Protein AF-A0A1L5KLF9-F1 (afdb_monomer_lite)

pLDDT: mean 94.73, std 4.47, range [77.56, 98.75]

Radius of gyration: 50.71 Å; chains: 1; bounding box: 106×37×152 Å

Structure (mmCIF, N/CA/C/O backbone):
data_AF-A0A1L5KLF9-F1
#
_entry.id   AF-A0A1L5KLF9-F1
#
loop_
_atom_site.group_PDB
_atom_site.id
_atom_site.type_symbol
_atom_site.label_atom_id
_atom_site.label_alt_id
_atom_site.label_comp_id
_atom_site.label_asym_id
_atom_site.label_entity_id
_atom_site.label_seq_id
_atom_site.pdbx_PDB_ins_code
_atom_site.Cartn_x
_atom_site.Cartn_y
_atom_site.Cartn_z
_atom_site.occupancy
_atom_site.B_iso_or_equiv
_atom_site.auth_seq_id
_atom_site.auth_comp_id
_atom_site.auth_asym_id
_atom_site.auth_atom_id
_atom_site.pdbx_PDB_model_num
ATOM 1 N N . MET A 1 1 ? -55.009 -12.171 81.892 1.00 78.81 1 MET A N 1
ATOM 2 C CA . MET A 1 1 ? -53.727 -11.432 81.982 1.00 78.81 1 MET A CA 1
ATOM 3 C C . MET A 1 1 ? -52.558 -12.224 81.398 1.00 78.81 1 MET A C 1
ATOM 5 O O . MET A 1 1 ? -51.922 -11.688 80.506 1.00 78.81 1 MET A O 1
ATOM 9 N N . ALA A 1 2 ? -52.324 -13.485 81.795 1.00 88.81 2 ALA A N 1
ATOM 10 C CA . ALA A 1 2 ? -51.204 -14.303 81.291 1.00 88.81 2 ALA A CA 1
ATOM 11 C C . ALA A 1 2 ? -51.122 -14.422 79.750 1.00 88.81 2 ALA A C 1
ATOM 13 O O . ALA A 1 2 ? -50.061 -14.195 79.180 1.00 88.81 2 ALA A O 1
ATOM 14 N N . THR A 1 3 ? -52.241 -14.678 79.061 1.00 93.69 3 THR A N 1
ATOM 15 C CA . THR A 1 3 ? -52.288 -14.768 77.586 1.00 93.69 3 THR A CA 1
ATOM 16 C C . THR A 1 3 ? -51.826 -13.485 76.891 1.00 93.69 3 THR A C 1
ATOM 18 O O . THR A 1 3 ? -51.078 -13.542 75.919 1.00 93.69 3 THR A O 1
ATOM 21 N N . ASN A 1 4 ? -52.225 -12.317 77.406 1.00 94.88 4 ASN A N 1
ATOM 22 C CA . ASN A 1 4 ? -51.810 -11.037 76.830 1.00 94.88 4 ASN A CA 1
ATOM 23 C C . ASN A 1 4 ? -50.304 -10.823 77.005 1.00 94.88 4 ASN A C 1
ATOM 25 O O . ASN A 1 4 ? -49.655 -10.354 76.078 1.00 94.88 4 ASN A O 1
ATOM 29 N N . THR A 1 5 ? -49.740 -11.209 78.153 1.00 97.19 5 THR A N 1
ATOM 30 C CA . THR A 1 5 ? -48.292 -11.146 78.394 1.00 97.19 5 THR A CA 1
ATOM 31 C C . THR A 1 5 ? -47.513 -12.006 77.394 1.00 97.19 5 THR A C 1
ATOM 33 O O . THR A 1 5 ? -46.535 -11.525 76.827 1.00 97.19 5 THR A O 1
ATOM 36 N N . THR A 1 6 ? -47.964 -13.235 77.115 1.00 97.50 6 THR A N 1
ATOM 37 C CA . THR A 1 6 ? -47.335 -14.107 76.106 1.00 97.50 6 THR A CA 1
ATOM 38 C C . THR A 1 6 ? -47.419 -13.510 74.704 1.00 97.50 6 THR A C 1
ATOM 40 O O . THR A 1 6 ? -46.396 -13.399 74.036 1.00 97.50 6 THR A O 1
ATOM 43 N N . ASN A 1 7 ? -48.604 -13.061 74.274 1.00 97.38 7 ASN A N 1
ATOM 44 C CA . ASN A 1 7 ? -48.781 -12.459 72.949 1.00 97.38 7 ASN A CA 1
ATOM 45 C C . ASN A 1 7 ? -47.908 -11.210 72.762 1.00 97.38 7 ASN A C 1
ATOM 47 O O . ASN A 1 7 ? -47.322 -11.02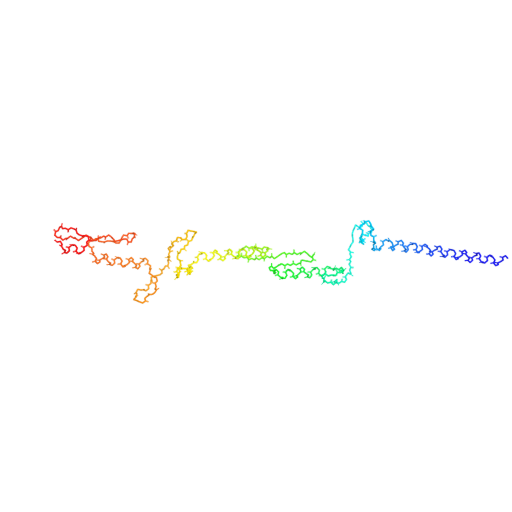5 71.698 1.00 97.38 7 ASN A O 1
ATOM 51 N N . ILE A 1 8 ? -47.788 -10.370 73.798 1.00 97.81 8 ILE A N 1
ATOM 52 C CA . ILE A 1 8 ? -46.902 -9.200 73.780 1.00 97.81 8 ILE A CA 1
ATOM 53 C C . ILE A 1 8 ? -45.444 -9.638 73.614 1.00 97.81 8 ILE A C 1
ATOM 55 O O . ILE A 1 8 ? -44.759 -9.094 72.756 1.00 97.81 8 ILE A O 1
ATOM 59 N N . ALA A 1 9 ? -44.970 -10.635 74.367 1.00 97.12 9 ALA A N 1
ATOM 60 C CA . ALA A 1 9 ? -43.599 -11.134 74.238 1.00 97.12 9 ALA A CA 1
ATOM 61 C C . ALA A 1 9 ? -43.312 -11.711 72.839 1.00 97.12 9 ALA A C 1
ATOM 63 O O . ALA A 1 9 ? -42.277 -11.399 72.248 1.00 97.12 9 ALA A O 1
ATOM 64 N N . THR A 1 10 ? -44.244 -12.490 72.277 1.00 97.88 10 THR A N 1
ATOM 65 C CA . THR A 1 10 ? -44.143 -13.005 70.902 1.00 97.88 10 THR A CA 1
ATOM 66 C C . THR A 1 10 ? -44.091 -11.869 69.887 1.00 97.88 10 THR A C 1
ATOM 68 O O . THR A 1 10 ? -43.216 -11.866 69.025 1.00 97.88 10 THR A O 1
ATOM 71 N N . ASN A 1 11 ? -44.968 -10.870 70.007 1.00 98.06 11 ASN A N 1
ATOM 72 C CA . ASN A 1 11 ? -44.958 -9.712 69.117 1.00 98.06 11 ASN A CA 1
ATOM 73 C C . ASN A 1 11 ? -43.657 -8.914 69.235 1.00 98.06 11 ASN A C 1
ATOM 75 O O . ASN A 1 11 ? -43.090 -8.551 68.211 1.00 98.06 11 ASN A O 1
ATOM 79 N N . THR A 1 12 ? -43.140 -8.694 70.446 1.00 98.25 12 THR A N 1
ATOM 80 C CA . THR A 1 12 ? -41.841 -8.041 70.665 1.00 98.25 12 THR A CA 1
ATOM 81 C C . THR A 1 12 ? -40.709 -8.809 69.983 1.00 98.25 12 THR A C 1
ATOM 83 O O . THR A 1 12 ? -39.891 -8.200 69.298 1.00 98.25 12 THR A O 1
ATOM 86 N N . SER A 1 13 ? -40.684 -10.141 70.104 1.00 98.44 13 SER A N 1
ATOM 87 C CA . SER A 1 13 ? -39.693 -10.977 69.417 1.00 98.44 13 SER A CA 1
ATOM 88 C C . SER A 1 13 ? -39.827 -10.880 67.897 1.00 98.44 13 SER A C 1
ATOM 90 O O . SER A 1 13 ? -38.835 -10.658 67.211 1.00 98.44 13 SER A O 1
ATOM 92 N N . ASN A 1 14 ? -41.048 -10.989 67.367 1.00 98.44 14 ASN A N 1
ATOM 93 C CA . ASN A 1 14 ? -41.311 -10.880 65.932 1.00 98.44 14 ASN A CA 1
ATOM 94 C C . ASN A 1 14 ? -40.889 -9.509 65.385 1.00 98.44 14 ASN A C 1
ATOM 96 O O . ASN A 1 14 ? -40.299 -9.428 64.312 1.00 98.44 14 ASN A O 1
ATOM 100 N N . ILE A 1 15 ? -41.151 -8.431 66.127 1.00 98.56 15 ILE A N 1
ATOM 101 C CA . ILE A 1 15 ? -40.737 -7.070 65.767 1.00 98.56 15 ILE A CA 1
ATOM 102 C C . ILE A 1 15 ? -39.211 -6.953 65.751 1.00 98.56 15 ILE A C 1
ATOM 104 O O . ILE A 1 15 ? -38.664 -6.381 64.806 1.00 98.56 15 ILE A O 1
ATOM 108 N N . ALA A 1 16 ? -38.517 -7.514 66.746 1.00 98.44 16 ALA A N 1
ATOM 109 C CA . ALA A 1 16 ? -37.057 -7.519 66.784 1.00 98.44 16 ALA A CA 1
ATOM 110 C C . ALA A 1 16 ? -36.475 -8.266 65.572 1.00 98.44 16 ALA A C 1
ATOM 112 O O . ALA A 1 16 ? -35.632 -7.724 64.860 1.00 98.44 16 ALA A O 1
ATOM 113 N N . THR A 1 17 ? -36.997 -9.458 65.267 1.00 98.56 17 THR A N 1
ATOM 114 C CA . THR A 1 17 ? -36.612 -10.225 64.073 1.00 98.56 17 THR A CA 1
ATOM 115 C C . THR A 1 17 ? -36.880 -9.450 62.783 1.00 98.56 17 THR A C 1
ATOM 117 O O . THR A 1 17 ? -36.007 -9.364 61.921 1.00 98.56 17 THR A O 1
ATOM 120 N N . ASN A 1 18 ? -38.055 -8.833 62.653 1.00 98.56 18 ASN A N 1
ATOM 121 C CA . ASN A 1 18 ? -38.397 -8.035 61.477 1.00 98.56 18 ASN A CA 1
ATOM 122 C C . ASN A 1 18 ? -37.473 -6.825 61.319 1.00 98.56 18 ASN A C 1
ATOM 124 O O . ASN A 1 18 ? -37.077 -6.509 60.202 1.00 98.56 18 ASN A O 1
ATOM 128 N N . THR A 1 19 ? -37.083 -6.185 62.422 1.00 98.56 19 THR A N 1
ATOM 129 C CA . THR A 1 19 ? -36.128 -5.068 62.413 1.00 98.56 19 THR A CA 1
ATOM 130 C C . THR A 1 19 ? -34.780 -5.499 61.842 1.00 98.56 19 THR A C 1
ATOM 132 O O . THR A 1 19 ? -34.259 -4.847 60.939 1.00 98.56 19 THR A O 1
ATOM 135 N N . THR A 1 20 ? -34.240 -6.629 62.306 1.00 98.62 20 THR A N 1
ATOM 136 C CA . THR A 1 20 ? -32.989 -7.184 61.771 1.00 98.62 20 THR A CA 1
ATOM 137 C C . THR A 1 20 ? -33.113 -7.525 60.288 1.00 98.62 20 THR A C 1
ATOM 139 O O . THR A 1 20 ? -32.254 -7.144 59.497 1.00 98.62 20 THR A O 1
ATOM 142 N N . ASN A 1 21 ? -34.203 -8.181 59.884 1.00 98.62 21 ASN A N 1
ATOM 143 C CA . ASN A 1 21 ? -34.420 -8.539 58.483 1.00 98.62 21 ASN A CA 1
ATOM 144 C C . ASN A 1 21 ? -34.486 -7.302 57.576 1.00 98.62 21 ASN A C 1
ATOM 146 O O . ASN A 1 21 ? -33.882 -7.298 56.507 1.00 98.62 21 ASN A O 1
ATOM 150 N N . ILE A 1 22 ? -35.174 -6.239 58.005 1.00 98.62 22 ILE A N 1
ATOM 151 C CA . ILE A 1 22 ? -35.251 -4.972 57.263 1.00 98.62 22 ILE A CA 1
ATOM 152 C C . ILE A 1 22 ? -33.869 -4.324 57.141 1.00 98.62 22 ILE A C 1
ATOM 154 O O . ILE A 1 22 ? -33.534 -3.824 56.068 1.00 98.62 22 ILE A O 1
ATOM 158 N N . SER A 1 23 ? -33.054 -4.361 58.197 1.00 98.44 23 SER A N 1
ATOM 159 C CA . SER A 1 23 ? -31.677 -3.857 58.148 1.00 98.44 23 SER A CA 1
ATOM 160 C C . SER A 1 23 ? -30.847 -4.604 57.099 1.00 98.44 23 SER A C 1
ATOM 162 O O . SER A 1 23 ? -30.245 -3.971 56.236 1.00 98.44 23 SER A O 1
ATOM 164 N N . ASN A 1 24 ? -30.891 -5.940 57.107 1.00 98.50 24 ASN A N 1
ATOM 165 C CA . ASN A 1 24 ? -30.152 -6.773 56.151 1.00 98.50 24 ASN A CA 1
ATOM 166 C C . ASN A 1 24 ? -30.611 -6.537 54.702 1.00 98.50 24 ASN A C 1
ATOM 168 O O . ASN A 1 24 ? -29.803 -6.499 53.774 1.00 98.50 24 ASN A O 1
ATOM 172 N N . LEU A 1 25 ? -31.920 -6.361 54.495 1.00 98.50 25 LEU A N 1
ATOM 173 C CA . LEU A 1 25 ? -32.474 -6.033 53.181 1.00 98.50 25 LEU A CA 1
ATOM 174 C C . LEU A 1 25 ? -32.047 -4.638 52.718 1.00 98.50 25 LEU A C 1
ATOM 176 O O . LEU A 1 25 ? -31.715 -4.466 51.550 1.00 98.50 25 LEU A O 1
ATOM 180 N N . THR A 1 26 ? -32.025 -3.658 53.622 1.00 98.31 26 THR A N 1
ATOM 181 C CA . THR A 1 26 ? -31.588 -2.288 53.311 1.00 98.31 26 THR A CA 1
ATOM 182 C C . THR A 1 26 ? -30.128 -2.273 52.870 1.00 98.31 26 THR A C 1
ATOM 184 O O . THR A 1 26 ? -29.796 -1.646 51.866 1.00 98.31 26 THR A O 1
ATOM 187 N N . GLU A 1 27 ? -29.269 -3.015 53.567 1.00 98.31 27 GLU A N 1
ATOM 188 C CA . GLU A 1 27 ? -27.862 -3.182 53.198 1.00 98.31 27 GLU A CA 1
ATOM 189 C C . GLU A 1 27 ? -27.721 -3.870 51.835 1.00 98.31 27 GLU A C 1
ATOM 191 O O . GLU A 1 27 ? -27.040 -3.362 50.949 1.00 98.31 27 GLU A O 1
ATOM 196 N N . THR A 1 28 ? -28.450 -4.968 51.613 1.00 98.12 28 THR A N 1
ATOM 197 C CA . THR A 1 28 ? -28.440 -5.687 50.328 1.00 98.12 28 THR A CA 1
ATOM 198 C C . THR A 1 28 ? -28.852 -4.779 49.165 1.00 98.12 28 THR A C 1
ATOM 200 O O . THR A 1 28 ? -28.200 -4.769 48.123 1.00 98.12 28 THR A O 1
ATOM 203 N N . VAL A 1 29 ? -29.922 -3.998 49.333 1.00 97.69 29 VAL A N 1
ATOM 204 C CA . VAL A 1 29 ? -30.410 -3.063 48.307 1.00 97.69 29 VAL A CA 1
ATOM 205 C C . VAL A 1 29 ? -29.416 -1.934 48.065 1.00 97.69 29 VAL A C 1
ATOM 207 O O . VAL A 1 29 ? -29.214 -1.552 46.915 1.00 97.69 29 VAL A O 1
ATOM 210 N N . THR A 1 30 ? -28.781 -1.425 49.121 1.00 96.19 30 THR A N 1
ATOM 211 C CA . THR A 1 30 ? -27.742 -0.395 48.999 1.00 96.19 30 THR A CA 1
ATOM 212 C C . THR A 1 30 ? -26.575 -0.924 48.170 1.00 96.19 30 THR A C 1
ATOM 214 O O . THR A 1 30 ? -26.229 -0.304 47.171 1.00 96.19 30 THR A O 1
ATOM 217 N N . ASN A 1 31 ? -26.069 -2.120 48.482 1.00 95.19 31 ASN A N 1
ATOM 218 C CA . ASN A 1 31 ? -24.939 -2.718 47.766 1.00 95.19 31 ASN A CA 1
ATOM 219 C C . ASN A 1 31 ? -25.273 -3.014 46.293 1.00 95.19 31 ASN A C 1
ATOM 221 O O . ASN A 1 31 ? -24.507 -2.667 45.397 1.00 95.19 31 ASN A O 1
ATOM 225 N N . LEU A 1 32 ? -26.454 -3.579 46.004 1.00 95.75 32 LEU A N 1
ATOM 226 C CA . LEU A 1 32 ? -26.923 -3.749 44.618 1.00 95.75 32 LEU A CA 1
ATOM 227 C C . LEU A 1 32 ? -27.016 -2.405 43.887 1.00 95.75 32 LEU A C 1
ATOM 229 O O . LEU A 1 32 ? -26.669 -2.287 42.713 1.00 95.75 32 LEU A O 1
ATOM 233 N N . GLY A 1 33 ? -27.487 -1.390 44.604 1.00 91.44 33 GLY A N 1
ATOM 234 C CA . GLY A 1 33 ? -27.556 -0.019 44.150 1.00 91.44 33 GLY A CA 1
ATOM 235 C C . GLY A 1 33 ? -26.203 0.668 44.039 1.00 91.44 33 GLY A C 1
ATOM 236 O O . GLY A 1 33 ? -26.205 1.794 43.573 1.00 91.44 33 GLY A O 1
ATOM 237 N N . GLU A 1 34 ? -25.073 0.065 44.404 1.00 91.12 34 GLU A N 1
ATOM 238 C CA . GLU A 1 34 ? -23.719 0.600 44.196 1.00 91.12 34 GLU A CA 1
ATOM 239 C C . GLU A 1 34 ? -22.984 -0.148 43.077 1.00 91.12 34 GLU A C 1
ATOM 241 O O . GLU A 1 34 ? -22.402 0.503 42.208 1.00 91.12 34 GLU A O 1
ATOM 246 N N . ASP A 1 35 ? -23.111 -1.476 43.031 1.00 93.50 35 ASP A N 1
ATOM 247 C CA . ASP A 1 35 ? -22.332 -2.357 42.148 1.00 93.50 35 ASP A CA 1
ATOM 248 C C . ASP A 1 35 ? -22.974 -2.655 40.780 1.00 93.50 35 ASP A C 1
ATOM 250 O O . ASP A 1 35 ? -22.317 -3.192 39.886 1.00 93.50 35 ASP A O 1
ATOM 254 N N . ALA A 1 36 ? -24.253 -2.333 40.579 1.00 93.69 36 ALA A N 1
ATOM 255 C CA . ALA A 1 36 ? -24.924 -2.578 39.302 1.00 93.69 36 ALA A CA 1
ATOM 256 C C . ALA A 1 36 ? -24.476 -1.613 38.185 1.00 93.69 36 ALA A C 1
ATOM 258 O O . ALA A 1 36 ? -24.188 -0.440 38.430 1.00 93.69 36 ALA A O 1
ATOM 259 N N . LEU A 1 37 ? -24.545 -2.071 36.926 1.00 94.81 37 LEU A N 1
ATOM 260 C CA . LEU A 1 37 ? -24.564 -1.175 35.763 1.00 94.81 37 LEU A CA 1
ATOM 261 C C . LEU A 1 37 ? -25.874 -0.384 35.774 1.00 94.81 37 LEU A C 1
ATOM 263 O O . LEU A 1 37 ? -26.961 -0.954 35.656 1.00 94.81 37 LEU A O 1
ATOM 267 N N . LYS A 1 38 ? -25.778 0.935 35.929 1.00 92.56 38 LYS A N 1
ATOM 268 C CA . LYS A 1 38 ? -26.944 1.806 36.113 1.00 92.56 38 LYS A CA 1
ATOM 269 C C . LYS A 1 38 ? -27.276 2.563 34.850 1.00 92.56 38 LYS A C 1
ATOM 271 O O . LYS A 1 38 ? -26.388 2.962 34.103 1.00 92.56 38 LYS A O 1
ATOM 276 N N . TRP A 1 39 ? -28.565 2.820 34.669 1.00 96.19 39 TRP A N 1
ATOM 277 C CA . TRP A 1 39 ? -29.020 3.806 33.705 1.00 96.19 39 TRP A CA 1
ATOM 278 C C . TRP A 1 39 ? -28.705 5.213 34.217 1.00 96.19 39 TRP A C 1
ATOM 280 O O . TRP A 1 39 ? -29.260 5.660 35.222 1.00 96.19 39 TRP A O 1
ATOM 290 N N . ASP A 1 40 ? -27.825 5.903 33.512 1.00 93.88 40 ASP A N 1
ATOM 291 C CA . ASP A 1 40 ? -27.602 7.329 33.648 1.00 93.88 40 ASP A CA 1
ATOM 292 C C . ASP A 1 40 ? -28.677 8.057 32.833 1.00 93.88 40 ASP A C 1
ATOM 294 O O . ASP A 1 40 ? -28.637 8.108 31.602 1.00 93.88 40 ASP A O 1
ATOM 298 N N . LYS A 1 41 ? -29.690 8.578 33.533 1.00 96.31 41 LYS A N 1
ATOM 299 C CA . LYS A 1 41 ? -30.845 9.240 32.914 1.00 96.31 41 LYS A CA 1
ATOM 300 C C . LYS A 1 41 ? -30.466 10.534 32.205 1.00 96.31 41 LYS A C 1
ATOM 302 O O . LYS A 1 41 ? -31.094 10.852 31.196 1.00 96.31 41 LYS A O 1
ATOM 307 N N . ASP A 1 42 ? -29.487 11.252 32.735 1.00 95.75 42 ASP A N 1
ATOM 308 C CA . ASP A 1 42 ? -29.114 12.568 32.232 1.00 95.75 42 ASP A CA 1
ATOM 309 C C . ASP A 1 42 ? -28.321 12.429 30.928 1.00 95.75 42 ASP A C 1
ATOM 311 O O . ASP A 1 42 ? -28.506 13.227 30.010 1.00 95.75 42 ASP A O 1
ATOM 315 N N . ASN A 1 43 ? -27.525 11.360 30.807 1.00 94.38 43 ASN A N 1
ATOM 316 C CA . ASN A 1 43 ? -26.759 11.046 29.598 1.00 94.38 43 ASN A CA 1
ATOM 317 C C . ASN A 1 43 ? -27.442 10.036 28.659 1.00 94.38 43 ASN A C 1
ATOM 319 O O . ASN A 1 43 ? -27.007 9.862 27.523 1.00 94.38 43 ASN A O 1
ATOM 323 N N . GLY A 1 44 ? -28.509 9.368 29.104 1.00 96.56 44 GLY A N 1
ATOM 324 C CA . GLY A 1 44 ? -29.253 8.397 28.302 1.00 96.56 44 GLY A CA 1
ATOM 325 C C . GLY A 1 44 ? -28.460 7.129 27.966 1.00 96.56 44 GLY A C 1
ATOM 326 O O . GLY A 1 44 ? -28.590 6.610 26.857 1.00 96.56 44 GLY A O 1
ATOM 327 N N . VAL A 1 45 ? -27.627 6.640 28.891 1.00 95.81 45 VAL A N 1
ATOM 328 C CA . VAL A 1 45 ? -26.753 5.469 28.686 1.00 95.81 45 VAL A CA 1
ATOM 329 C C . VAL A 1 45 ? -26.706 4.569 29.917 1.00 95.81 45 VAL A C 1
ATOM 331 O O . VAL A 1 45 ? -26.983 5.007 31.029 1.00 95.81 45 VAL A O 1
ATOM 334 N N . PHE A 1 46 ? -26.285 3.314 29.749 1.00 95.88 46 PHE A N 1
ATOM 335 C CA . PHE A 1 46 ? -25.792 2.530 30.882 1.00 95.88 46 PHE A CA 1
ATOM 336 C C . PHE A 1 46 ? -24.349 2.933 31.188 1.00 95.88 46 PHE A C 1
ATOM 338 O O . PHE A 1 46 ? -23.503 2.920 30.294 1.00 95.88 46 PHE A O 1
ATOM 345 N N . THR A 1 47 ? -24.061 3.288 32.438 1.00 93.06 47 THR A N 1
ATOM 346 C CA . THR A 1 47 ? -22.714 3.682 32.861 1.00 93.06 47 THR A CA 1
ATOM 347 C C . THR A 1 47 ? -21.953 2.515 33.482 1.00 93.06 47 THR A C 1
ATOM 349 O O . THR A 1 47 ? -22.494 1.762 34.292 1.00 93.06 47 THR A O 1
ATOM 352 N N . ALA A 1 48 ? -20.677 2.395 33.108 1.00 95.38 48 ALA A N 1
ATOM 353 C CA . ALA A 1 48 ? -19.703 1.502 33.736 1.00 95.38 48 ALA A CA 1
ATOM 354 C C . ALA A 1 48 ? -18.824 2.229 34.775 1.00 95.38 48 ALA A C 1
ATOM 356 O O . ALA A 1 48 ? -17.784 1.711 35.186 1.00 95.38 48 ALA A O 1
ATOM 357 N N . ALA A 1 49 ? -19.193 3.449 35.175 1.00 93.81 49 ALA A N 1
ATOM 358 C CA . ALA A 1 49 ? -18.559 4.129 36.298 1.00 93.81 49 ALA A CA 1
ATOM 359 C C . ALA A 1 49 ? -18.822 3.347 37.595 1.00 93.81 49 ALA A C 1
ATOM 361 O O . ALA A 1 49 ? -19.948 2.927 37.858 1.00 93.81 49 ALA A O 1
ATOM 362 N N . HIS A 1 50 ? -17.779 3.153 38.401 1.00 92.69 50 HIS A N 1
ATOM 363 C CA . HIS A 1 50 ? -17.867 2.440 39.676 1.00 92.69 50 HIS A CA 1
ATOM 364 C C . HIS A 1 50 ? -16.872 3.033 40.676 1.00 92.69 50 HIS A C 1
ATOM 366 O O . HIS A 1 50 ? -15.720 3.320 40.332 1.00 92.69 50 HIS A O 1
ATOM 372 N N . GLY A 1 51 ? -17.331 3.265 41.908 1.00 89.00 51 GLY A N 1
ATOM 373 C CA . GLY A 1 51 ? -16.564 3.979 42.927 1.00 89.00 51 GLY A CA 1
ATOM 374 C C . GLY A 1 51 ? -16.119 5.369 42.455 1.00 89.00 51 GLY A C 1
ATOM 375 O O . GLY A 1 51 ? -16.929 6.173 42.002 1.00 89.00 51 GLY A O 1
ATOM 376 N N . ASN A 1 52 ? -14.813 5.639 42.545 1.00 90.69 52 ASN A N 1
ATOM 377 C CA . ASN A 1 52 ? -14.210 6.912 42.124 1.00 90.69 52 ASN A CA 1
ATOM 378 C C . ASN A 1 52 ? -13.789 6.934 40.643 1.00 90.69 52 ASN A C 1
ATOM 380 O O . ASN A 1 52 ? -13.247 7.937 40.176 1.00 90.69 52 ASN A O 1
ATOM 384 N N . ASN A 1 53 ? -13.987 5.836 39.907 1.00 90.19 53 ASN A N 1
ATOM 385 C CA . ASN A 1 53 ? -13.607 5.757 38.503 1.00 90.19 53 ASN A CA 1
ATOM 386 C C . ASN A 1 53 ? -14.720 6.317 37.622 1.00 90.19 53 ASN A C 1
ATOM 388 O O . ASN A 1 53 ? -15.878 5.916 37.723 1.00 90.19 53 ASN A O 1
ATOM 392 N N . THR A 1 54 ? -14.346 7.179 36.683 1.00 88.56 54 THR A N 1
ATOM 393 C CA . THR A 1 54 ? -15.272 7.717 35.679 1.00 88.56 54 THR A CA 1
ATOM 394 C C . THR A 1 54 ? -15.650 6.687 34.607 1.00 88.56 54 THR A C 1
ATOM 396 O O . THR A 1 54 ? -16.664 6.860 33.938 1.00 88.56 54 THR A O 1
ATOM 399 N N . ALA A 1 55 ? -14.874 5.605 34.459 1.00 93.38 55 ALA A N 1
ATOM 400 C CA . ALA A 1 55 ? -15.163 4.457 33.599 1.00 93.38 55 ALA A CA 1
ATOM 401 C C . ALA A 1 55 ? -14.445 3.191 34.102 1.00 93.38 55 ALA A C 1
ATOM 403 O O . ALA A 1 55 ? -13.380 3.278 34.715 1.00 93.38 55 ALA A O 1
ATOM 404 N N . SER A 1 56 ? -14.996 2.018 33.783 1.00 95.31 56 SER A N 1
ATOM 405 C CA . SER A 1 56 ? -14.417 0.709 34.116 1.00 95.31 56 SER A CA 1
ATOM 406 C C . SER A 1 56 ? -14.413 -0.217 32.902 1.00 95.31 56 SER A C 1
ATOM 408 O O . SER A 1 56 ? -15.163 -0.022 31.946 1.00 95.31 56 SER A O 1
ATOM 410 N N . LYS A 1 57 ? -13.572 -1.257 32.940 1.00 95.81 57 LYS A N 1
ATOM 411 C CA . LYS A 1 57 ? -13.593 -2.318 31.926 1.00 95.81 57 LYS A CA 1
ATOM 412 C C . LYS A 1 57 ? -14.851 -3.170 32.088 1.00 95.81 57 LYS A C 1
ATOM 414 O O . LYS A 1 57 ? -15.143 -3.619 33.193 1.00 95.81 57 LYS A O 1
ATOM 419 N N . ILE A 1 58 ? -15.511 -3.474 30.975 1.00 96.25 58 ILE A N 1
ATOM 420 C CA . ILE A 1 58 ? -16.495 -4.556 30.891 1.00 96.25 58 ILE A CA 1
ATOM 421 C C . ILE A 1 58 ? -15.777 -5.741 30.243 1.00 96.25 58 ILE A C 1
ATOM 423 O O . ILE A 1 58 ? -15.329 -5.654 29.103 1.00 96.25 58 ILE A O 1
ATOM 427 N N . THR A 1 59 ? -15.591 -6.818 31.000 1.00 96.94 59 THR A N 1
ATOM 428 C CA . THR A 1 59 ? -14.858 -8.018 30.566 1.00 96.94 59 THR A CA 1
ATOM 429 C C . THR A 1 59 ? -15.768 -9.244 30.594 1.00 96.94 59 THR A C 1
ATOM 431 O O . THR A 1 59 ? -16.929 -9.140 30.983 1.00 96.94 59 THR A O 1
ATOM 434 N N . ASN A 1 60 ? -15.240 -10.403 30.189 1.00 97.00 60 ASN A N 1
ATOM 435 C CA . ASN A 1 60 ? -15.986 -11.659 30.068 1.00 97.00 60 ASN A CA 1
ATOM 436 C C . ASN A 1 60 ? -17.161 -11.556 29.076 1.00 97.00 60 ASN A C 1
ATOM 438 O O . ASN A 1 60 ? -18.229 -12.131 29.277 1.00 97.00 60 ASN A O 1
ATOM 442 N N . ILE A 1 61 ? -16.947 -10.781 28.013 1.00 98.19 61 ILE A N 1
ATOM 443 C CA . ILE A 1 61 ? -17.872 -10.629 26.894 1.00 98.19 61 ILE A CA 1
ATOM 444 C C . ILE A 1 61 ? -17.570 -11.736 25.885 1.00 98.19 61 ILE A C 1
ATOM 446 O O . ILE A 1 61 ? -16.450 -11.818 25.374 1.00 98.19 61 ILE A O 1
ATOM 450 N N . LEU A 1 62 ? -18.561 -12.594 25.632 1.00 98.56 62 LEU A N 1
ATOM 451 C CA . LEU A 1 62 ? -18.517 -13.547 24.523 1.00 98.56 62 LEU A CA 1
ATOM 452 C C . LEU A 1 62 ? -18.399 -12.794 23.197 1.00 98.56 62 LEU A C 1
ATOM 454 O O . LEU A 1 62 ? -18.866 -11.662 23.096 1.00 98.56 62 LEU A O 1
ATOM 458 N N . ASP A 1 63 ? -17.799 -13.428 22.192 1.00 98.75 63 ASP A N 1
ATOM 459 C CA . ASP A 1 63 ? -17.702 -12.852 20.852 1.00 98.75 63 ASP A CA 1
ATOM 460 C C . ASP A 1 63 ? -19.088 -12.425 20.353 1.00 98.75 63 ASP A C 1
ATOM 462 O O . ASP A 1 63 ? -20.023 -13.229 20.292 1.00 98.75 63 ASP A O 1
ATOM 466 N N . GLY A 1 64 ? -19.209 -11.149 20.000 1.00 98.62 64 GLY A N 1
ATOM 467 C CA . GLY A 1 64 ? -20.435 -10.599 19.448 1.00 98.62 64 GLY A CA 1
ATOM 468 C C . GLY A 1 64 ? -20.633 -11.049 18.007 1.00 98.62 64 GLY A C 1
ATOM 469 O O . GLY A 1 64 ? -19.678 -11.237 17.251 1.00 98.62 64 GLY A O 1
ATOM 470 N N . THR A 1 65 ? -21.877 -11.181 17.569 1.00 98.56 65 THR A N 1
ATOM 471 C CA . THR A 1 65 ? -22.159 -11.467 16.162 1.00 98.56 65 THR A CA 1
ATOM 472 C C . THR A 1 65 ? -21.727 -10.278 15.295 1.00 98.56 65 THR A C 1
ATOM 474 O O . THR A 1 65 ? -22.198 -9.163 15.507 1.00 98.56 65 THR A O 1
ATOM 477 N N . VAL A 1 66 ? -20.878 -10.482 14.282 1.00 97.88 66 VAL A N 1
ATOM 478 C CA . VAL A 1 66 ? -20.439 -9.401 13.373 1.00 97.88 66 VAL A CA 1
ATOM 479 C C . VAL A 1 66 ? -21.269 -9.426 12.091 1.00 97.88 66 VAL A C 1
ATOM 481 O O . VAL A 1 66 ? -20.984 -10.163 11.150 1.00 97.88 66 VAL A O 1
ATOM 484 N N . THR A 1 67 ? -22.327 -8.615 12.061 1.00 98.12 67 THR A N 1
ATOM 485 C CA . THR A 1 67 ? -23.195 -8.405 10.890 1.00 98.12 67 THR A CA 1
ATOM 486 C C . THR A 1 67 ? -23.632 -6.942 10.810 1.00 98.12 67 THR A C 1
ATOM 488 O O . THR A 1 67 ? -23.543 -6.212 11.795 1.00 98.12 67 THR A O 1
ATOM 491 N N . ALA A 1 68 ? -24.146 -6.510 9.654 1.00 98.19 68 ALA A N 1
ATOM 492 C CA . ALA A 1 68 ? -24.550 -5.118 9.419 1.00 98.19 68 ALA A CA 1
ATOM 493 C C . ALA A 1 68 ? -25.660 -4.599 10.358 1.00 98.19 68 ALA A C 1
ATOM 495 O O . ALA A 1 68 ? -25.863 -3.393 10.449 1.00 98.19 68 ALA A O 1
ATOM 496 N N . THR A 1 69 ? -26.386 -5.490 11.034 1.00 98.19 69 THR A N 1
ATOM 497 C CA . THR A 1 69 ? -27.513 -5.150 11.918 1.00 98.19 69 THR A CA 1
ATOM 498 C C . THR A 1 69 ? -27.318 -5.640 13.351 1.00 98.19 69 THR A C 1
ATOM 500 O O . THR A 1 69 ? -28.273 -5.642 14.125 1.00 98.19 69 THR A O 1
ATOM 503 N N . SER A 1 70 ? -26.122 -6.116 13.707 1.00 98.44 70 SER A N 1
ATOM 504 C CA . SER A 1 70 ? -25.865 -6.618 15.056 1.00 98.44 70 SER A CA 1
ATOM 505 C C . SER A 1 70 ? -25.967 -5.507 16.100 1.00 98.44 70 SER A C 1
ATOM 507 O O . SER A 1 70 ? -25.632 -4.354 15.837 1.00 98.44 70 SER A O 1
ATOM 509 N N . SER A 1 71 ? -26.427 -5.870 17.294 1.00 98.00 71 SER A N 1
ATOM 510 C CA . SER A 1 71 ? -26.388 -5.024 18.494 1.00 98.00 71 SER A CA 1
ATOM 511 C C . SER A 1 71 ? -25.557 -5.665 19.610 1.00 98.00 71 SER A C 1
ATOM 513 O O . SER A 1 71 ? -25.586 -5.195 20.746 1.00 98.00 71 SER A O 1
ATOM 515 N N . ASP A 1 72 ? -24.834 -6.741 19.293 1.00 98.69 72 ASP A N 1
ATOM 516 C CA . ASP A 1 72 ? -23.954 -7.413 20.240 1.00 98.69 72 ASP A CA 1
ATOM 517 C C . ASP A 1 72 ? -22.710 -6.552 20.482 1.00 98.69 72 ASP A C 1
ATOM 519 O O . ASP A 1 72 ? -22.135 -5.975 19.555 1.00 98.69 72 ASP A O 1
ATOM 523 N N . ALA A 1 73 ? -22.256 -6.497 21.733 1.00 98.25 73 ALA A N 1
ATOM 524 C CA . ALA A 1 73 ? -20.935 -5.965 22.028 1.00 98.25 73 ALA A CA 1
ATOM 525 C C . ALA A 1 73 ? -19.865 -6.917 21.471 1.00 98.25 73 ALA A C 1
ATOM 527 O O . ALA A 1 73 ? -19.960 -8.128 21.654 1.00 98.25 73 ALA A O 1
ATOM 528 N N . ILE A 1 74 ? -18.834 -6.369 20.829 1.00 98.50 74 ILE A N 1
ATOM 529 C CA . ILE A 1 74 ? -17.638 -7.127 20.443 1.00 98.50 74 ILE A CA 1
ATOM 530 C C . ILE A 1 74 ? -16.578 -7.033 21.538 1.00 98.50 74 ILE A C 1
ATOM 532 O O . ILE A 1 74 ? -16.544 -6.069 22.308 1.00 98.50 74 ILE A O 1
ATOM 536 N N . ASN A 1 75 ? -15.685 -8.012 21.592 1.00 98.12 75 ASN A N 1
ATOM 537 C CA . ASN A 1 75 ? -14.567 -8.010 22.529 1.00 98.12 75 ASN A CA 1
ATOM 538 C C . ASN A 1 75 ? -13.224 -7.734 21.824 1.00 98.12 75 ASN A C 1
ATOM 540 O O . ASN A 1 75 ? -13.144 -7.507 20.613 1.00 98.12 75 ASN A O 1
ATOM 544 N N . GLY A 1 76 ? -12.148 -7.729 22.613 1.00 96.94 76 GLY A N 1
ATOM 545 C CA . GLY A 1 76 ? -10.804 -7.433 22.122 1.00 96.94 76 GLY A CA 1
ATOM 546 C C . GLY A 1 76 ? -10.249 -8.460 21.130 1.00 96.94 76 GLY A C 1
ATOM 547 O O . GLY A 1 76 ? -9.528 -8.052 20.224 1.00 96.94 76 GLY A O 1
ATOM 548 N N . SER A 1 77 ? -10.586 -9.752 21.251 1.00 96.88 77 SER A N 1
ATOM 549 C CA . SER A 1 77 ? -10.098 -10.781 20.316 1.00 96.88 77 SER A CA 1
ATOM 550 C C . SER A 1 77 ? -10.629 -10.550 18.908 1.00 96.88 77 SER A C 1
ATOM 552 O O . SER A 1 77 ? -9.854 -10.573 17.961 1.00 96.88 77 SER A O 1
ATOM 554 N N . GLN A 1 78 ? -11.908 -10.200 18.762 1.00 98.12 78 GLN A N 1
ATOM 555 C CA . GLN A 1 78 ? -12.490 -9.930 17.444 1.00 98.12 78 GLN A CA 1
ATOM 556 C C . GLN A 1 78 ? -11.845 -8.720 16.749 1.00 98.12 78 GLN A C 1
ATOM 558 O O . GLN A 1 78 ? -11.582 -8.752 15.545 1.00 98.12 78 GLN A O 1
ATOM 563 N N . LEU A 1 79 ? -11.558 -7.649 17.501 1.00 96.94 79 LEU A N 1
ATOM 564 C CA . LEU A 1 79 ? -10.851 -6.483 16.963 1.00 96.94 79 LEU A CA 1
ATOM 565 C C . LEU A 1 79 ? -9.389 -6.814 16.617 1.00 96.94 79 LEU A C 1
ATOM 567 O O . LEU A 1 79 ? -8.882 -6.368 15.585 1.00 96.94 79 LEU A O 1
ATOM 571 N N . TYR A 1 80 ? -8.721 -7.606 17.459 1.00 97.12 80 TYR A N 1
ATOM 572 C CA . TYR A 1 80 ? -7.350 -8.059 17.230 1.00 97.12 80 TYR A CA 1
ATOM 573 C C . TYR A 1 80 ? -7.239 -8.933 15.974 1.00 97.12 80 TYR A C 1
ATOM 575 O O . TYR A 1 80 ? -6.337 -8.718 15.163 1.00 97.12 80 TYR A O 1
ATOM 583 N N . ASP A 1 81 ? -8.174 -9.861 15.766 1.00 97.06 81 ASP A N 1
ATOM 584 C CA . ASP A 1 81 ? -8.215 -10.736 14.592 1.00 97.06 81 ASP A CA 1
ATOM 585 C C . ASP A 1 81 ? -8.420 -9.938 13.301 1.00 97.06 81 ASP A C 1
ATOM 587 O O . ASP A 1 81 ? -7.716 -10.153 12.311 1.00 97.06 81 ASP A O 1
ATOM 591 N N . LEU A 1 82 ? -9.332 -8.957 13.305 1.00 97.38 82 LEU A N 1
ATOM 592 C CA . LEU A 1 82 ? -9.512 -8.044 12.173 1.00 97.38 82 LEU A CA 1
ATOM 593 C C . LEU A 1 82 ? -8.213 -7.291 11.850 1.00 97.38 82 LEU A C 1
ATOM 595 O O . LEU A 1 82 ? -7.783 -7.259 10.697 1.00 97.38 82 LEU A O 1
ATOM 599 N N . SER A 1 83 ? -7.579 -6.710 12.868 1.00 97.69 83 SER A N 1
ATOM 600 C CA . SER A 1 83 ? -6.330 -5.957 12.717 1.00 97.69 83 SER A CA 1
ATOM 601 C C . SER A 1 83 ? -5.184 -6.848 12.207 1.00 97.69 83 SER A C 1
ATOM 603 O O . SER A 1 83 ? -4.433 -6.460 11.310 1.00 97.69 83 SER A O 1
ATOM 605 N N . SER A 1 84 ? -5.102 -8.088 12.695 1.00 97.56 84 SER A N 1
ATOM 606 C CA . SER A 1 84 ? -4.105 -9.085 12.279 1.00 97.56 84 SER A CA 1
ATOM 607 C C . SER A 1 84 ? -4.309 -9.552 10.834 1.00 97.56 84 SER A C 1
ATOM 609 O O . SER A 1 84 ? -3.342 -9.716 10.084 1.00 97.56 84 SER A O 1
ATOM 611 N N . ASN A 1 85 ? -5.562 -9.704 10.395 1.00 97.94 85 ASN A N 1
ATOM 612 C CA . ASN A 1 85 ? -5.880 -9.993 8.996 1.00 97.94 85 ASN A CA 1
ATOM 613 C C . ASN A 1 85 ? -5.462 -8.839 8.077 1.00 97.94 85 ASN A C 1
ATOM 615 O O . ASN A 1 85 ? -4.852 -9.073 7.035 1.00 97.94 85 ASN A O 1
ATOM 619 N N . ILE A 1 86 ? -5.719 -7.590 8.480 1.00 97.81 86 ILE A N 1
ATOM 620 C CA . ILE A 1 86 ? -5.272 -6.402 7.737 1.00 97.81 86 ILE A CA 1
ATOM 621 C C . ILE A 1 86 ? -3.740 -6.375 7.622 1.00 97.81 86 ILE A C 1
ATOM 623 O O . ILE A 1 86 ? -3.216 -6.153 6.531 1.00 97.81 86 ILE A O 1
ATOM 627 N N . ALA A 1 87 ? -3.017 -6.652 8.711 1.00 98.06 87 ALA A N 1
ATOM 628 C CA . ALA A 1 87 ? -1.557 -6.749 8.696 1.00 98.06 87 ALA A CA 1
ATOM 629 C C . ALA A 1 87 ? -1.067 -7.823 7.709 1.00 98.06 87 ALA A C 1
ATOM 631 O O . ALA A 1 87 ? -0.167 -7.574 6.907 1.00 98.06 87 ALA A O 1
ATOM 632 N N . THR A 1 88 ? -1.719 -8.988 7.701 1.00 97.56 88 THR A N 1
ATOM 633 C CA . THR A 1 88 ? -1.407 -10.086 6.774 1.00 97.56 88 THR A CA 1
ATOM 634 C C . THR A 1 88 ? -1.603 -9.674 5.314 1.00 97.56 88 THR A C 1
ATOM 636 O O . THR A 1 88 ? -0.744 -9.967 4.485 1.00 97.56 88 THR A O 1
ATOM 639 N N . TYR A 1 89 ? -2.687 -8.961 4.989 1.00 97.81 89 TYR A N 1
ATOM 640 C CA . TYR A 1 89 ? -2.934 -8.488 3.623 1.00 97.81 89 TYR A CA 1
ATOM 641 C C . TYR A 1 89 ? -1.915 -7.456 3.145 1.00 97.81 89 TYR A C 1
ATOM 643 O O . TYR A 1 89 ? -1.556 -7.462 1.969 1.00 97.81 89 TYR A O 1
ATOM 651 N N . PHE A 1 90 ? -1.437 -6.582 4.032 1.00 98.06 90 PHE A N 1
ATOM 652 C CA . PHE A 1 90 ? -0.358 -5.660 3.683 1.00 98.06 90 PHE A CA 1
ATOM 653 C C . PHE A 1 90 ? 0.991 -6.376 3.537 1.00 98.06 90 PHE A C 1
ATOM 655 O O . PHE A 1 90 ? 1.809 -5.982 2.710 1.00 98.06 90 PHE A O 1
ATOM 662 N N . GLY A 1 91 ? 1.247 -7.438 4.306 1.00 97.56 91 GLY A N 1
ATOM 663 C CA . GLY A 1 91 ? 2.566 -8.062 4.333 1.00 97.56 91 GLY A CA 1
ATOM 664 C C . GLY A 1 91 ? 3.630 -7.040 4.745 1.00 97.56 91 GLY A C 1
ATOM 665 O O . GLY A 1 91 ? 3.383 -6.198 5.605 1.00 97.56 91 GLY A O 1
ATOM 666 N N . GLY A 1 92 ? 4.832 -7.105 4.164 1.00 97.38 92 GLY A N 1
ATOM 667 C CA . GLY A 1 92 ? 5.878 -6.103 4.424 1.00 97.38 92 GLY A CA 1
ATOM 668 C C . GLY A 1 92 ? 6.234 -5.949 5.910 1.00 97.38 92 GLY A C 1
ATOM 669 O O . GLY A 1 92 ? 6.581 -4.860 6.344 1.00 97.38 92 GLY A O 1
ATOM 670 N N . ASN A 1 93 ? 6.109 -7.009 6.712 1.00 96.88 93 ASN A N 1
ATOM 671 C CA . ASN A 1 93 ? 6.262 -6.976 8.175 1.00 96.88 93 ASN A CA 1
ATOM 672 C C . ASN A 1 93 ? 5.239 -6.101 8.931 1.00 96.88 93 ASN A C 1
ATOM 674 O O . ASN A 1 93 ? 5.463 -5.784 10.102 1.00 96.88 93 ASN A O 1
ATOM 678 N N . ALA A 1 94 ? 4.111 -5.739 8.310 1.00 98.38 94 ALA A N 1
ATOM 679 C CA . ALA A 1 94 ? 2.971 -5.209 9.047 1.00 98.38 94 ALA A CA 1
ATOM 680 C C . ALA A 1 94 ? 2.539 -6.221 10.117 1.00 98.38 94 ALA A C 1
ATOM 682 O O . ALA A 1 94 ? 2.573 -7.435 9.899 1.00 98.38 94 ALA A O 1
ATOM 683 N N . SER A 1 95 ? 2.159 -5.733 11.293 1.00 97.69 95 SER A N 1
ATOM 684 C CA . SER A 1 95 ? 1.847 -6.590 12.439 1.00 97.69 95 SER A CA 1
ATOM 685 C C . SER A 1 95 ? 0.966 -5.880 13.458 1.00 97.69 95 SER A C 1
ATOM 687 O O . SER A 1 95 ? 0.801 -4.662 13.421 1.00 97.69 95 SER A O 1
ATOM 689 N N . VAL A 1 96 ? 0.409 -6.645 14.394 1.00 97.75 96 VAL A N 1
ATOM 690 C CA . VAL A 1 96 ? -0.271 -6.118 15.581 1.00 97.75 96 VAL A CA 1
ATOM 691 C C . VAL A 1 96 ? 0.500 -6.598 16.798 1.00 97.75 96 VAL A C 1
ATOM 693 O O . VAL A 1 96 ? 0.692 -7.802 16.977 1.00 97.75 96 VAL A O 1
ATOM 696 N N . ASN A 1 97 ? 0.979 -5.669 17.623 1.00 93.06 97 ASN A N 1
ATOM 697 C CA . ASN A 1 97 ? 1.729 -6.030 18.822 1.00 93.06 97 ASN A CA 1
ATOM 698 C C . ASN A 1 97 ? 0.800 -6.539 19.943 1.00 93.06 97 ASN A C 1
ATOM 700 O O . ASN A 1 97 ? -0.426 -6.513 19.828 1.00 93.06 97 ASN A O 1
ATOM 704 N N . THR A 1 98 ? 1.385 -6.997 21.050 1.00 90.56 98 THR A N 1
ATOM 705 C CA . THR A 1 98 ? 0.641 -7.534 22.205 1.00 90.56 98 THR A CA 1
ATOM 706 C C . THR A 1 98 ? -0.288 -6.521 22.872 1.00 90.56 98 THR A C 1
ATOM 708 O O . THR A 1 98 ? -1.226 -6.921 23.554 1.00 90.56 98 THR A O 1
ATOM 711 N N . ASP A 1 99 ? -0.056 -5.227 22.651 1.00 90.88 99 ASP A N 1
ATOM 712 C CA . ASP A 1 99 ? -0.876 -4.137 23.183 1.00 90.88 99 ASP A CA 1
ATOM 713 C C . ASP A 1 99 ? -2.010 -3.739 22.217 1.00 90.88 99 ASP A C 1
ATOM 715 O O . ASP A 1 99 ? -2.736 -2.777 22.465 1.00 90.88 99 ASP A O 1
ATOM 719 N N . GLY A 1 100 ? -2.171 -4.468 21.104 1.00 91.31 100 GLY A N 1
ATOM 720 C CA . GLY A 1 100 ? -3.193 -4.213 20.087 1.00 91.31 100 GLY A CA 1
ATOM 721 C C . GLY A 1 100 ? -2.854 -3.070 19.126 1.00 91.31 100 GLY A C 1
ATOM 722 O O . GLY A 1 100 ? -3.704 -2.665 18.334 1.00 91.31 100 GLY A O 1
ATOM 723 N N . VAL A 1 101 ? -1.628 -2.541 19.169 1.00 95.62 101 VAL A N 1
ATOM 724 C CA . VAL A 1 101 ? -1.181 -1.454 18.291 1.00 95.62 101 VAL A CA 1
ATOM 725 C C . VAL A 1 101 ? -0.759 -2.023 16.940 1.00 95.62 101 VAL A C 1
ATOM 727 O O . VAL A 1 101 ? 0.102 -2.902 16.852 1.00 95.62 101 VAL A O 1
ATOM 730 N N . PHE A 1 102 ? -1.355 -1.484 15.879 1.00 97.06 102 PHE A N 1
ATOM 731 C CA . PHE A 1 102 ? -1.018 -1.819 14.502 1.00 97.06 102 PHE A CA 1
ATOM 732 C C . PHE A 1 102 ? 0.288 -1.137 14.075 1.00 97.06 102 PHE A C 1
ATOM 734 O O . PHE A 1 102 ? 0.430 0.082 14.171 1.00 97.06 102 PHE A O 1
ATOM 741 N N . THR A 1 103 ? 1.225 -1.927 13.563 1.00 96.25 103 THR A N 1
ATOM 742 C CA . THR A 1 103 ? 2.443 -1.471 12.890 1.00 96.25 103 THR A CA 1
ATOM 743 C C . THR A 1 103 ? 2.260 -1.654 11.388 1.00 96.25 103 THR A C 1
ATOM 745 O O . THR A 1 103 ? 1.979 -2.761 10.928 1.00 96.25 103 THR A O 1
ATOM 748 N N . GLY A 1 104 ? 2.400 -0.565 10.628 1.00 97.25 104 GLY A N 1
ATOM 749 C CA . GLY A 1 104 ? 2.246 -0.573 9.172 1.00 97.25 104 GLY A CA 1
ATOM 750 C C . GLY A 1 104 ? 3.339 -1.359 8.437 1.00 97.25 104 GLY A C 1
ATOM 751 O O . GLY A 1 104 ? 4.358 -1.717 9.032 1.00 97.25 104 GLY A O 1
ATOM 752 N N . PRO A 1 105 ? 3.142 -1.632 7.136 1.00 98.31 105 PRO A N 1
ATOM 753 C CA . PRO A 1 105 ? 4.120 -2.354 6.338 1.00 98.31 105 PRO A CA 1
ATOM 754 C C . PRO A 1 105 ? 5.380 -1.518 6.105 1.00 98.31 105 PRO A C 1
ATOM 756 O O . PRO A 1 105 ? 5.369 -0.293 6.161 1.00 98.31 105 PRO A O 1
ATOM 759 N N . THR A 1 106 ? 6.466 -2.199 5.776 1.00 98.31 106 THR A N 1
ATOM 760 C CA . THR A 1 106 ? 7.697 -1.643 5.224 1.00 98.31 106 THR A CA 1
ATOM 761 C C . THR A 1 106 ? 8.027 -2.399 3.941 1.00 98.31 106 THR A C 1
ATOM 763 O O . THR A 1 106 ? 8.363 -3.583 3.965 1.00 98.31 106 THR A O 1
ATOM 766 N N . TYR A 1 107 ? 7.948 -1.707 2.809 1.00 98.31 107 TYR A N 1
ATOM 767 C CA . TYR A 1 107 ? 8.331 -2.215 1.497 1.00 98.31 107 TYR A CA 1
ATOM 768 C C . TYR A 1 107 ? 9.692 -1.641 1.115 1.00 98.31 107 TYR A C 1
ATOM 770 O O . TYR A 1 107 ? 9.860 -0.424 1.074 1.00 98.31 107 TYR A O 1
ATOM 778 N N . LYS A 1 108 ? 10.668 -2.502 0.824 1.00 96.44 108 LYS A N 1
ATOM 779 C CA . LYS A 1 108 ? 11.995 -2.076 0.370 1.00 96.44 108 LYS A CA 1
ATOM 780 C C . LYS A 1 108 ? 12.066 -2.134 -1.154 1.00 96.44 108 LYS A C 1
ATOM 782 O O . LYS A 1 108 ? 12.011 -3.225 -1.714 1.00 96.44 108 LYS A O 1
ATOM 787 N N . ILE A 1 109 ? 12.207 -0.978 -1.803 1.00 95.06 109 ILE A N 1
ATOM 788 C CA . ILE A 1 109 ? 12.363 -0.849 -3.260 1.00 95.06 109 ILE A CA 1
ATOM 789 C C . ILE A 1 109 ? 13.715 -0.185 -3.530 1.00 95.06 109 ILE A C 1
ATOM 791 O O . ILE A 1 109 ? 13.960 0.948 -3.112 1.00 95.06 109 ILE A O 1
ATOM 795 N N . GLY A 1 110 ? 14.626 -0.921 -4.172 1.00 90.75 110 GLY A N 1
ATOM 796 C CA . GLY A 1 110 ? 16.036 -0.534 -4.242 1.00 90.75 110 GLY A CA 1
ATOM 797 C C . GLY A 1 110 ? 16.645 -0.413 -2.840 1.00 90.75 110 GLY A C 1
ATOM 798 O O . GLY A 1 110 ? 16.575 -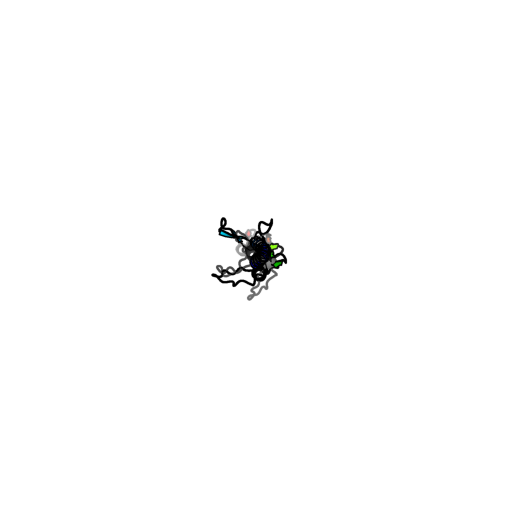1.342 -2.031 1.00 90.75 110 GLY A O 1
ATOM 799 N N . GLU A 1 111 ? 17.220 0.748 -2.540 1.00 93.00 111 GLU A N 1
ATOM 800 C CA . GLU A 1 111 ? 17.815 1.050 -1.231 1.00 93.00 111 GLU A CA 1
ATOM 801 C C . GLU A 1 111 ? 16.860 1.787 -0.275 1.00 93.00 111 GLU A C 1
ATOM 803 O O . GLU A 1 111 ? 17.212 2.017 0.880 1.00 93.00 111 GLU A O 1
ATOM 808 N N . THR A 1 112 ? 15.642 2.123 -0.718 1.00 95.94 112 THR A N 1
ATOM 809 C CA . THR A 1 112 ? 14.698 2.958 0.044 1.00 95.94 112 THR A CA 1
ATOM 810 C C . THR A 1 112 ? 13.549 2.136 0.636 1.00 95.94 112 THR A C 1
ATOM 812 O O . THR A 1 112 ? 13.031 1.213 0.003 1.00 95.94 112 THR A O 1
ATOM 815 N N . ASN A 1 113 ? 13.136 2.488 1.857 1.00 97.94 113 ASN A N 1
ATOM 816 C CA . ASN A 1 113 ? 11.973 1.918 2.541 1.00 97.94 113 ASN A CA 1
ATOM 817 C C . ASN A 1 113 ? 10.729 2.800 2.350 1.00 97.94 113 ASN A C 1
ATOM 819 O O . ASN A 1 113 ? 10.807 4.020 2.484 1.00 97.94 113 ASN A O 1
ATOM 823 N N . TYR A 1 114 ? 9.578 2.164 2.135 1.00 98.12 114 TYR A N 1
ATOM 824 C CA . TYR A 1 114 ? 8.270 2.796 1.958 1.00 98.12 114 TYR A CA 1
ATOM 825 C C . TYR A 1 114 ? 7.255 2.198 2.933 1.00 98.12 114 TYR A C 1
ATOM 827 O O . TYR A 1 114 ? 7.199 0.980 3.092 1.00 98.12 114 TYR A O 1
ATOM 835 N N . TYR A 1 115 ? 6.435 3.038 3.568 1.00 97.88 115 TYR A N 1
ATOM 836 C CA . TYR A 1 115 ? 5.570 2.624 4.688 1.00 97.88 115 TYR A CA 1
ATOM 837 C C . TYR A 1 115 ? 4.086 2.479 4.329 1.00 97.88 115 TYR A C 1
ATOM 839 O O . TYR A 1 115 ? 3.233 2.255 5.186 1.00 97.88 115 TYR A O 1
ATOM 847 N N . ASN A 1 116 ? 3.756 2.635 3.049 1.00 97.38 116 ASN A N 1
ATOM 848 C CA . ASN A 1 116 ? 2.424 2.406 2.512 1.00 97.38 116 ASN A CA 1
ATOM 849 C C . ASN A 1 116 ? 2.519 1.926 1.057 1.00 97.38 116 ASN A C 1
ATOM 851 O O . ASN A 1 116 ? 3.554 2.058 0.403 1.00 97.38 116 ASN A O 1
ATOM 855 N N . VAL A 1 117 ? 1.426 1.339 0.568 1.00 97.81 117 VAL A N 1
ATOM 856 C CA . VAL A 1 117 ? 1.364 0.730 -0.769 1.00 97.81 117 VAL A CA 1
ATOM 857 C C . VAL A 1 117 ? 1.473 1.780 -1.877 1.00 97.81 117 VAL A C 1
ATOM 859 O O . VAL A 1 117 ? 2.130 1.528 -2.882 1.00 97.81 117 VAL A O 1
ATOM 862 N N . GLY A 1 118 ? 0.859 2.954 -1.699 1.00 98.00 118 GLY A N 1
ATOM 863 C CA . GLY A 1 118 ? 0.830 4.005 -2.718 1.00 98.00 118 GLY A CA 1
ATOM 864 C C . GLY A 1 118 ? 2.229 4.499 -3.077 1.00 98.00 118 GLY A C 1
ATOM 865 O O . GLY A 1 118 ? 2.603 4.486 -4.249 1.00 98.00 118 GLY A O 1
ATOM 866 N N . ASP A 1 119 ? 3.027 4.841 -2.068 1.00 97.88 119 ASP A N 1
ATOM 867 C CA . ASP A 1 119 ? 4.387 5.339 -2.281 1.00 97.88 119 ASP A CA 1
ATOM 868 C C . ASP A 1 119 ? 5.311 4.250 -2.840 1.00 97.88 119 ASP A C 1
ATOM 870 O O . ASP A 1 119 ? 6.121 4.521 -3.726 1.00 97.88 119 ASP A O 1
ATOM 874 N N . ALA A 1 120 ? 5.161 3.003 -2.380 1.00 98.00 120 ALA A N 1
ATOM 875 C CA . ALA A 1 120 ? 5.932 1.879 -2.906 1.00 98.00 120 ALA A CA 1
ATOM 876 C C . ALA A 1 120 ? 5.633 1.628 -4.396 1.00 98.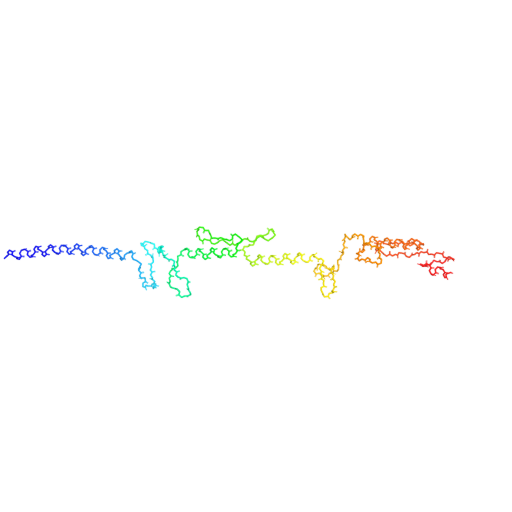00 120 ALA A C 1
ATOM 878 O O . ALA A 1 120 ? 6.554 1.428 -5.188 1.00 98.00 120 ALA A O 1
ATOM 879 N N . LEU A 1 121 ? 4.360 1.680 -4.805 1.00 97.25 121 LEU A N 1
ATOM 880 C CA . LEU A 1 121 ? 3.967 1.541 -6.211 1.00 97.25 121 LEU A CA 1
ATOM 881 C C . LEU A 1 121 ? 4.443 2.725 -7.063 1.00 97.25 121 LEU A C 1
ATOM 883 O O . LEU A 1 121 ? 4.906 2.517 -8.184 1.00 97.25 121 LEU A O 1
ATOM 887 N N . ALA A 1 122 ? 4.383 3.950 -6.533 1.00 96.12 122 ALA A N 1
ATOM 888 C CA . ALA A 1 122 ? 4.919 5.131 -7.207 1.00 96.12 122 ALA A CA 1
ATOM 889 C C . ALA A 1 122 ? 6.436 5.012 -7.435 1.00 96.12 122 ALA A C 1
ATOM 891 O O . ALA A 1 122 ? 6.927 5.332 -8.520 1.00 96.12 122 ALA A O 1
ATOM 892 N N . ALA A 1 123 ? 7.168 4.487 -6.449 1.00 95.62 123 ALA A N 1
ATOM 893 C CA . ALA A 1 123 ? 8.596 4.221 -6.562 1.00 95.62 123 ALA A CA 1
ATOM 894 C C . ALA A 1 123 ? 8.903 3.176 -7.641 1.00 95.62 123 ALA A C 1
ATOM 896 O O . ALA A 1 123 ? 9.727 3.437 -8.513 1.00 95.62 123 ALA A O 1
ATOM 897 N N . ILE A 1 124 ? 8.192 2.042 -7.639 1.00 93.88 124 ILE A N 1
ATOM 898 C CA . ILE A 1 124 ? 8.327 1.002 -8.671 1.00 93.88 124 ILE A CA 1
ATOM 899 C C . ILE A 1 124 ? 8.090 1.590 -10.069 1.00 93.88 124 ILE A C 1
ATOM 901 O O . ILE A 1 124 ? 8.898 1.383 -10.974 1.00 93.88 124 ILE A O 1
ATOM 905 N N . ASN A 1 125 ? 7.011 2.357 -10.244 1.00 92.38 125 ASN A N 1
ATOM 906 C CA . ASN A 1 125 ? 6.680 2.986 -11.522 1.00 92.38 125 ASN A CA 1
ATOM 907 C C . ASN A 1 125 ? 7.784 3.944 -12.007 1.00 92.38 125 ASN A C 1
ATOM 909 O O . ASN A 1 125 ? 8.123 3.968 -13.193 1.00 92.38 125 ASN A O 1
ATOM 913 N N . SER A 1 126 ? 8.372 4.709 -11.085 1.00 88.75 126 SER A N 1
ATOM 914 C CA . SER A 1 126 ? 9.496 5.596 -11.384 1.00 88.75 126 SER A CA 1
ATOM 915 C C . SER A 1 126 ? 10.750 4.810 -11.786 1.00 88.75 126 SER A C 1
ATOM 917 O O . SER A 1 126 ? 11.337 5.092 -12.828 1.00 88.75 126 SER A O 1
ATOM 919 N N . SER A 1 127 ? 11.114 3.764 -11.033 1.00 85.44 127 SER A N 1
ATOM 920 C CA . SER A 1 127 ? 12.297 2.936 -11.311 1.00 85.44 127 SER A CA 1
ATOM 921 C C . SER A 1 127 ? 12.236 2.225 -12.667 1.00 85.44 127 SER A C 1
ATOM 923 O O . SER A 1 127 ? 13.252 2.126 -13.355 1.00 85.44 127 SER A O 1
ATOM 925 N N . PHE A 1 128 ? 11.055 1.758 -13.088 1.00 84.06 128 PHE A N 1
ATOM 926 C CA . PHE A 1 128 ? 10.878 1.219 -14.440 1.00 84.06 128 PHE A CA 1
ATOM 927 C C . PHE A 1 128 ? 11.070 2.292 -15.511 1.00 84.06 128 PHE A C 1
ATOM 929 O O . PHE A 1 128 ? 11.723 2.039 -16.520 1.00 84.06 128 PHE A O 1
ATOM 936 N N . SER A 1 129 ? 10.539 3.493 -15.284 1.00 77.75 129 SER A N 1
ATOM 937 C CA . SER A 1 129 ? 10.629 4.594 -16.249 1.00 77.75 129 SER A CA 1
ATOM 938 C C . SER A 1 129 ? 12.073 5.050 -16.460 1.00 77.75 129 SER A C 1
ATOM 940 O O . SER A 1 129 ? 12.480 5.263 -17.598 1.00 77.75 129 SER A O 1
ATOM 942 N N . THR A 1 130 ? 12.871 5.140 -15.392 1.00 77.56 130 THR A N 1
ATOM 943 C CA . THR A 1 130 ? 14.295 5.491 -15.507 1.00 77.56 130 THR A CA 1
ATOM 944 C C . THR A 1 130 ? 15.087 4.396 -16.214 1.00 77.56 130 THR A C 1
ATOM 946 O O . THR A 1 130 ? 15.830 4.690 -17.140 1.00 77.56 130 THR A O 1
ATOM 949 N N . SER A 1 131 ? 14.888 3.124 -15.840 1.00 79.75 131 SER A N 1
ATOM 950 C CA . SER A 1 131 ? 15.632 2.015 -16.452 1.00 79.75 131 SER A CA 1
ATOM 951 C C . SER A 1 131 ? 15.300 1.817 -17.931 1.00 79.75 131 SER A C 1
ATOM 953 O O . SER A 1 131 ? 16.171 1.410 -18.693 1.00 79.75 131 SER A O 1
ATOM 955 N N . LEU A 1 132 ? 14.052 2.059 -18.337 1.00 81.50 132 LEU A N 1
ATOM 956 C CA . LEU A 1 132 ? 13.659 1.993 -19.743 1.00 81.50 132 LEU A CA 1
ATOM 957 C C . LEU A 1 132 ? 14.106 3.236 -20.520 1.00 81.50 132 LEU A C 1
ATOM 959 O O . LEU A 1 132 ? 14.405 3.116 -21.702 1.00 81.50 132 LEU A O 1
ATOM 963 N N . GLY A 1 133 ? 14.190 4.403 -19.873 1.00 79.50 133 GLY A N 1
ATOM 964 C CA . GLY A 1 133 ? 14.640 5.647 -20.505 1.00 79.50 133 GLY A CA 1
ATOM 965 C C . GLY A 1 133 ? 16.074 5.596 -21.043 1.00 79.50 133 GLY A C 1
ATOM 966 O O . GLY A 1 133 ? 16.374 6.281 -22.016 1.00 79.50 133 GLY A O 1
ATOM 967 N N . ASP A 1 134 ? 16.926 4.754 -20.458 1.00 85.50 134 ASP A N 1
ATOM 968 C CA . ASP A 1 134 ? 18.328 4.595 -20.867 1.00 85.50 134 ASP A CA 1
ATOM 969 C C . ASP A 1 134 ? 18.564 3.427 -21.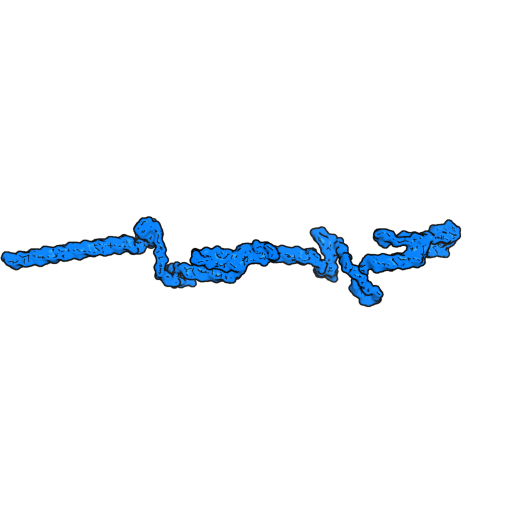843 1.00 85.50 134 ASP A C 1
ATOM 971 O O . ASP A 1 134 ? 19.684 3.216 -22.307 1.00 85.50 134 ASP A O 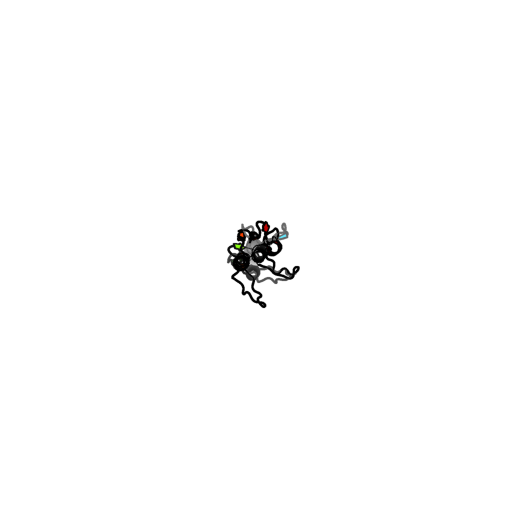1
ATOM 975 N N . ALA A 1 135 ? 17.530 2.650 -22.178 1.00 90.88 135 ALA A N 1
ATOM 976 C CA . ALA A 1 135 ? 17.651 1.526 -23.101 1.00 90.88 135 ALA A CA 1
ATOM 977 C C . ALA A 1 135 ? 17.523 1.965 -24.573 1.00 90.88 135 ALA A C 1
ATOM 979 O O . ALA A 1 135 ? 16.769 2.877 -24.910 1.00 90.88 135 ALA A O 1
ATOM 980 N N . LEU A 1 136 ? 18.191 1.245 -25.484 1.00 92.75 136 LEU A N 1
ATOM 981 C CA . LEU A 1 136 ? 17.971 1.381 -26.928 1.00 92.75 136 LEU A CA 1
ATOM 982 C C . LEU A 1 136 ? 16.639 0.710 -27.304 1.00 92.75 136 LEU A C 1
ATOM 984 O O . LEU A 1 136 ? 16.571 -0.492 -27.565 1.00 92.75 136 LEU A O 1
ATOM 988 N N . LEU A 1 137 ? 15.551 1.478 -27.255 1.00 92.25 137 LEU A N 1
ATOM 989 C CA . LEU A 1 137 ? 14.190 0.962 -27.404 1.00 92.25 137 LEU A CA 1
ATOM 990 C C . LEU A 1 137 ? 13.720 0.925 -28.865 1.00 92.25 137 LEU A C 1
ATOM 992 O O . LEU A 1 137 ? 14.100 1.751 -29.699 1.00 92.25 137 LEU A O 1
ATOM 996 N N . TRP A 1 138 ? 12.841 -0.035 -29.166 1.00 94.88 138 TRP A N 1
ATOM 997 C CA . TRP A 1 138 ? 12.116 -0.089 -30.435 1.00 94.88 138 TRP A CA 1
ATOM 998 C C . TRP A 1 138 ? 11.095 1.050 -30.520 1.00 94.88 138 TRP A C 1
ATOM 1000 O O . TRP A 1 138 ? 10.163 1.123 -29.718 1.00 94.88 138 TRP A O 1
ATOM 1010 N N . ASP A 1 139 ? 11.238 1.908 -31.525 1.00 94.12 139 ASP A N 1
ATOM 1011 C CA . ASP A 1 139 ? 10.233 2.894 -31.901 1.00 94.12 139 ASP A CA 1
ATOM 1012 C C . ASP A 1 139 ? 9.237 2.238 -32.865 1.00 94.12 139 ASP A C 1
ATOM 1014 O O . ASP A 1 139 ? 9.507 2.046 -34.053 1.00 94.12 139 ASP A O 1
ATOM 1018 N N . ALA A 1 140 ? 8.060 1.893 -32.342 1.00 96.19 140 ALA A N 1
ATOM 1019 C CA . ALA A 1 140 ? 6.996 1.262 -33.118 1.00 96.19 140 ALA A CA 1
ATOM 1020 C C . ALA A 1 140 ? 6.420 2.169 -34.216 1.00 96.19 140 ALA A C 1
ATOM 1022 O O . ALA A 1 140 ? 5.948 1.660 -35.229 1.00 96.19 140 ALA A O 1
ATOM 1023 N N . THR A 1 141 ? 6.478 3.492 -34.040 1.00 95.75 141 THR A N 1
ATOM 1024 C CA . THR A 1 141 ? 6.004 4.448 -35.049 1.00 95.75 141 THR A CA 1
ATOM 1025 C C . THR A 1 141 ? 6.977 4.499 -36.217 1.00 95.75 141 THR A C 1
ATOM 1027 O O . THR A 1 141 ? 6.568 4.524 -37.375 1.00 95.75 141 THR A O 1
ATOM 1030 N N . ALA A 1 142 ? 8.275 4.489 -35.913 1.00 94.94 142 ALA A N 1
ATOM 1031 C CA . ALA A 1 142 ? 9.323 4.515 -36.921 1.00 94.94 142 ALA A CA 1
ATOM 1032 C C . ALA A 1 142 ? 9.673 3.126 -37.489 1.00 94.94 142 ALA A C 1
ATOM 1034 O O . ALA A 1 142 ? 10.376 3.053 -38.499 1.00 94.94 142 ALA A O 1
ATOM 1035 N N . GLY A 1 143 ? 9.216 2.046 -36.846 1.00 97.19 143 GLY A N 1
ATOM 1036 C CA . GLY A 1 143 ? 9.485 0.663 -37.239 1.00 97.19 143 GLY A CA 1
ATOM 1037 C C . GLY A 1 143 ? 10.960 0.270 -37.122 1.00 97.19 143 GLY A C 1
ATOM 1038 O O . GLY A 1 143 ? 11.446 -0.478 -37.968 1.00 97.19 143 GLY A O 1
ATOM 1039 N N . LYS A 1 144 ? 11.687 0.813 -36.134 1.00 97.06 144 LYS A N 1
ATOM 1040 C CA . LYS A 1 144 ? 13.126 0.568 -35.923 1.00 97.06 144 LYS A CA 1
ATOM 1041 C C . LYS A 1 144 ? 13.563 0.865 -34.493 1.00 97.06 144 LYS A C 1
ATOM 1043 O O . LYS A 1 144 ? 12.876 1.578 -33.768 1.00 97.06 144 LYS A O 1
ATOM 1048 N N . PHE A 1 145 ? 14.736 0.377 -34.101 1.00 96.50 145 PHE A N 1
ATOM 1049 C CA . PHE A 1 145 ? 15.377 0.823 -32.864 1.00 96.50 145 PHE A CA 1
ATOM 1050 C C . PHE A 1 145 ? 15.783 2.299 -32.954 1.00 96.50 145 PHE A C 1
ATOM 1052 O O . PHE A 1 145 ? 16.257 2.759 -33.995 1.00 96.50 145 PHE A O 1
ATOM 1059 N N . SER A 1 146 ? 15.584 3.042 -31.865 1.00 94.44 146 SER A N 1
ATOM 1060 C CA . SER A 1 146 ? 15.929 4.458 -31.770 1.00 94.44 146 SER A CA 1
ATOM 1061 C C . SER A 1 146 ? 17.182 4.650 -30.924 1.00 94.44 146 SER A C 1
ATOM 1063 O O . SER A 1 146 ? 17.214 4.270 -29.759 1.00 94.44 146 SER A O 1
ATOM 1065 N N . ALA A 1 147 ? 18.185 5.311 -31.500 1.00 95.88 147 ALA A N 1
ATOM 1066 C CA . ALA A 1 147 ? 19.364 5.795 -30.783 1.00 95.88 147 ALA A CA 1
ATOM 1067 C C . ALA A 1 147 ? 19.174 7.223 -30.237 1.00 95.88 147 ALA A C 1
ATOM 1069 O O . ALA A 1 147 ? 20.147 7.924 -29.978 1.00 95.88 147 ALA A O 1
ATOM 1070 N N . LYS A 1 148 ? 17.931 7.711 -30.140 1.00 93.31 148 LYS A N 1
ATOM 1071 C CA . LYS A 1 148 ? 17.642 9.008 -29.519 1.00 93.31 148 LYS A CA 1
ATOM 1072 C C . LYS A 1 148 ? 17.630 8.866 -28.002 1.00 93.31 148 LYS A C 1
ATOM 1074 O O . LYS A 1 148 ? 17.023 7.926 -27.498 1.00 93.31 148 LYS A O 1
ATOM 1079 N N . HIS A 1 149 ? 18.230 9.813 -27.290 1.00 90.50 149 HIS A N 1
ATOM 1080 C CA . HIS A 1 149 ? 18.287 9.814 -25.824 1.00 90.50 149 HIS A CA 1
ATOM 1081 C C . HIS A 1 149 ? 18.127 11.234 -25.263 1.00 90.50 149 HIS A C 1
ATOM 1083 O O . HIS A 1 149 ? 18.247 12.227 -25.985 1.00 90.50 149 HIS A O 1
ATOM 1089 N N . GLY A 1 150 ? 17.816 11.332 -23.970 1.00 84.12 150 GLY A N 1
ATOM 1090 C CA . GLY A 1 150 ? 17.625 12.599 -23.268 1.00 84.12 150 GLY A CA 1
ATOM 1091 C C . GLY A 1 150 ? 16.284 13.289 -23.550 1.00 84.12 150 GLY A C 1
ATOM 1092 O O . GLY A 1 150 ? 15.466 12.854 -24.359 1.00 84.12 150 GLY A O 1
ATOM 1093 N N . THR A 1 151 ? 16.045 14.404 -22.857 1.00 81.25 151 THR A N 1
ATOM 1094 C CA . THR A 1 151 ? 14.754 15.121 -22.873 1.00 81.25 151 THR A CA 1
ATOM 1095 C C . THR A 1 151 ? 14.427 15.791 -24.204 1.00 81.25 151 THR A C 1
ATOM 1097 O O . THR A 1 151 ? 13.258 16.043 -24.485 1.00 81.25 151 THR A O 1
ATOM 1100 N N . ASN A 1 152 ? 15.444 16.083 -25.016 1.00 84.69 152 ASN A N 1
ATOM 1101 C CA . ASN A 1 152 ? 15.276 16.722 -26.322 1.00 84.69 152 ASN A CA 1
ATOM 11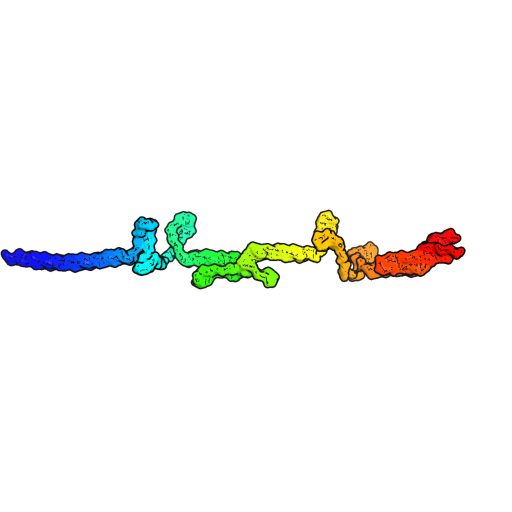02 C C . ASN A 1 152 ? 15.010 15.703 -27.443 1.00 84.69 152 ASN A C 1
ATOM 1104 O O . ASN A 1 152 ? 14.565 16.090 -28.520 1.00 84.69 152 ASN A O 1
ATOM 1108 N N . GLY A 1 153 ? 15.243 14.406 -27.195 1.00 86.38 153 GLY A N 1
ATOM 1109 C CA . GLY A 1 153 ? 15.068 13.354 -28.198 1.00 86.38 153 GLY A CA 1
ATOM 1110 C C . GLY A 1 153 ? 16.066 13.440 -29.358 1.00 86.38 153 GLY A C 1
ATOM 1111 O O . GLY A 1 153 ? 15.735 13.048 -30.482 1.00 86.38 153 GLY A O 1
ATOM 1112 N N . ASP A 1 154 ? 17.265 13.956 -29.096 1.00 93.12 154 ASP A N 1
ATOM 1113 C CA . ASP A 1 154 ? 18.331 14.087 -30.087 1.00 93.12 154 ASP A CA 1
ATOM 1114 C C . ASP A 1 154 ? 18.999 12.731 -30.350 1.00 93.12 154 ASP A C 1
ATOM 1116 O O . ASP A 1 154 ? 19.088 11.874 -29.466 1.00 93.12 154 ASP A O 1
ATOM 1120 N N . ALA A 1 155 ? 19.467 12.521 -31.584 1.00 95.62 155 ALA A N 1
ATOM 1121 C CA . ALA A 1 155 ? 20.227 11.325 -31.933 1.00 95.62 155 ALA A CA 1
ATOM 1122 C C . ALA A 1 155 ? 21.536 11.275 -31.132 1.00 95.62 155 ALA A C 1
ATOM 1124 O O . ALA A 1 155 ? 22.233 12.280 -31.012 1.00 95.62 155 ALA A O 1
ATOM 1125 N N . SER A 1 156 ? 21.864 10.102 -30.599 1.00 95.50 156 SER A N 1
ATOM 1126 C CA . SER A 1 156 ? 23.066 9.870 -29.803 1.00 95.50 156 SER A CA 1
ATOM 1127 C C . SER A 1 156 ? 24.046 8.946 -30.518 1.00 95.50 156 SER A C 1
ATOM 1129 O O . SER A 1 156 ? 23.681 8.176 -31.408 1.00 95.50 156 SER A O 1
ATOM 1131 N N . VAL A 1 157 ? 25.313 9.039 -30.117 1.00 95.75 157 VAL A N 1
ATOM 1132 C CA . VAL A 1 157 ? 26.379 8.151 -30.587 1.00 95.75 157 VAL A CA 1
ATOM 1133 C C . VAL A 1 157 ? 26.189 6.762 -29.981 1.00 95.75 157 VAL A C 1
ATOM 1135 O O . VAL A 1 157 ? 25.967 6.633 -28.779 1.00 95.75 157 VAL A O 1
ATOM 1138 N N . ILE A 1 158 ? 26.338 5.728 -30.809 1.00 97.00 158 ILE A N 1
ATOM 1139 C CA . ILE A 1 158 ? 26.524 4.348 -30.357 1.00 97.00 158 ILE A CA 1
ATOM 1140 C C . ILE A 1 158 ? 28.022 4.055 -30.455 1.00 97.00 158 ILE A C 1
ATOM 1142 O O . ILE A 1 158 ? 28.583 4.058 -31.548 1.00 97.00 158 ILE A O 1
ATOM 1146 N N . THR A 1 159 ? 28.673 3.859 -29.312 1.00 97.31 159 THR A N 1
ATOM 1147 C CA . THR A 1 159 ? 30.106 3.537 -29.215 1.00 97.31 159 THR A CA 1
ATOM 1148 C C . THR A 1 159 ? 30.301 2.099 -28.739 1.00 97.31 159 THR A C 1
ATOM 1150 O O . THR A 1 159 ? 29.328 1.402 -28.457 1.00 97.31 159 THR A O 1
ATOM 1153 N N . ASP A 1 160 ? 31.557 1.656 -28.684 1.00 97.75 160 ASP A N 1
ATOM 1154 C CA . ASP A 1 160 ? 31.960 0.302 -28.284 1.00 97.75 160 ASP A CA 1
ATOM 1155 C C . ASP A 1 160 ? 31.390 -0.786 -29.212 1.00 97.75 160 ASP A C 1
ATOM 1157 O O . ASP A 1 160 ? 31.181 -1.937 -28.830 1.00 97.75 160 ASP A O 1
ATOM 1161 N N . VAL A 1 161 ? 31.166 -0.404 -30.472 1.00 98.06 161 VAL A N 1
ATOM 1162 C CA . VAL A 1 161 ? 30.793 -1.297 -31.568 1.00 98.06 161 VAL A CA 1
ATOM 1163 C C . VAL A 1 161 ? 32.064 -1.959 -32.094 1.00 98.06 161 VAL A C 1
ATOM 1165 O O . VAL A 1 161 ? 32.949 -1.279 -32.618 1.00 98.06 161 VAL A O 1
ATOM 1168 N N . ALA A 1 162 ? 32.168 -3.278 -31.944 1.00 98.62 162 ALA A N 1
ATOM 1169 C CA . ALA A 1 162 ? 33.247 -4.063 -32.542 1.00 98.62 162 ALA A CA 1
ATOM 1170 C C . ALA A 1 162 ? 33.204 -3.992 -34.081 1.00 98.62 162 ALA A C 1
ATOM 1172 O O . ALA A 1 162 ? 32.166 -3.665 -34.652 1.00 98.62 162 ALA A O 1
ATOM 1173 N N . ASP A 1 163 ? 34.320 -4.299 -34.746 1.00 98.62 163 ASP A N 1
ATOM 1174 C CA . ASP A 1 163 ? 34.360 -4.363 -36.211 1.00 98.62 163 ASP A CA 1
ATOM 1175 C C . ASP A 1 163 ? 33.351 -5.404 -36.718 1.00 98.62 163 ASP A C 1
ATOM 1177 O O . ASP A 1 163 ? 33.413 -6.574 -36.333 1.00 98.62 163 ASP A O 1
ATOM 1181 N N . GLY A 1 164 ? 32.428 -4.973 -37.577 1.00 98.44 164 GLY A N 1
ATOM 1182 C CA . GLY A 1 164 ? 31.448 -5.854 -38.205 1.00 98.44 164 GLY A CA 1
ATOM 1183 C C . GLY A 1 164 ? 32.047 -6.641 -39.367 1.00 98.44 164 GLY A C 1
ATOM 1184 O O . GLY A 1 164 ? 33.003 -6.195 -40.007 1.00 98.44 164 GLY A O 1
ATOM 1185 N N . GLU A 1 165 ? 31.484 -7.802 -39.693 1.00 98.44 165 GLU A N 1
ATOM 1186 C CA . GLU A 1 165 ? 31.888 -8.528 -40.898 1.00 98.44 165 GLU A CA 1
ATOM 1187 C C . GLU A 1 165 ? 31.614 -7.691 -42.162 1.00 98.44 165 GLU A C 1
ATOM 1189 O O . GLU A 1 165 ? 30.528 -7.132 -42.326 1.00 98.44 165 GLU A O 1
ATOM 1194 N N . ILE A 1 166 ? 32.579 -7.638 -43.088 1.00 97.69 166 ILE A N 1
ATOM 1195 C CA . ILE A 1 166 ? 32.411 -6.995 -44.398 1.00 97.69 166 ILE A CA 1
ATOM 1196 C C . ILE A 1 166 ? 32.208 -8.075 -45.466 1.00 97.69 166 ILE A C 1
ATOM 1198 O O . ILE A 1 166 ? 33.167 -8.676 -45.952 1.00 97.69 166 ILE A O 1
ATOM 1202 N N . SER A 1 167 ? 30.947 -8.321 -45.824 1.00 97.88 167 SER A N 1
ATOM 1203 C CA . SER A 1 167 ? 30.537 -9.254 -46.879 1.00 97.88 167 SER A CA 1
ATOM 1204 C C . SER A 1 167 ? 29.165 -8.876 -47.454 1.00 97.88 167 SER A C 1
ATOM 1206 O O . SER A 1 167 ? 28.397 -8.154 -46.816 1.00 97.88 167 SER A O 1
ATOM 1208 N N . ASP A 1 168 ? 28.825 -9.392 -48.641 1.00 97.94 168 ASP A N 1
ATOM 1209 C CA . ASP A 1 168 ? 27.560 -9.086 -49.344 1.00 97.94 168 ASP A CA 1
ATOM 1210 C C . ASP A 1 168 ? 26.294 -9.541 -48.590 1.00 97.94 168 ASP A C 1
ATOM 1212 O O . ASP A 1 168 ? 25.176 -9.185 -48.962 1.00 97.94 168 ASP A O 1
ATOM 1216 N N . SER A 1 169 ? 26.454 -10.348 -47.540 1.00 97.75 169 SER A N 1
ATOM 1217 C CA . SER A 1 169 ? 25.367 -10.868 -46.707 1.00 97.75 169 SER A CA 1
ATOM 1218 C C . SER A 1 169 ? 25.416 -10.393 -45.255 1.00 97.75 169 SER A C 1
ATOM 1220 O O . SER A 1 169 ? 24.602 -10.848 -44.450 1.00 97.75 169 SER A O 1
ATOM 1222 N N . SER A 1 170 ? 26.367 -9.527 -44.896 1.00 98.31 170 SER A N 1
ATOM 1223 C CA . SER A 1 170 ? 26.524 -9.068 -43.517 1.00 98.31 170 SER A CA 1
ATOM 1224 C C . SER A 1 170 ? 25.314 -8.252 -43.049 1.00 98.31 170 SER A C 1
ATOM 1226 O O . SER A 1 170 ? 24.698 -7.505 -43.809 1.00 98.31 170 SER A O 1
ATOM 1228 N N . SER A 1 171 ? 24.963 -8.413 -41.774 1.00 97.94 171 SER A N 1
ATOM 1229 C CA . SER A 1 171 ? 23.982 -7.581 -41.061 1.00 97.94 171 SER A CA 1
ATOM 1230 C C . SER A 1 171 ? 24.606 -6.903 -39.838 1.00 97.94 171 SER A C 1
ATOM 1232 O O . SER A 1 171 ? 23.884 -6.398 -38.977 1.00 97.94 171 SER A O 1
ATOM 1234 N N . ASP A 1 172 ? 25.936 -6.911 -39.757 1.00 98.62 172 ASP A N 1
ATOM 1235 C CA . ASP A 1 172 ? 26.671 -6.300 -38.663 1.00 98.62 172 ASP A CA 1
ATOM 1236 C C . ASP A 1 172 ? 26.738 -4.783 -38.847 1.00 98.62 172 ASP A C 1
ATOM 1238 O O . ASP A 1 172 ? 26.820 -4.259 -39.962 1.00 98.62 172 ASP A O 1
ATOM 1242 N N . ALA A 1 173 ? 26.724 -4.057 -37.731 1.00 98.25 173 ALA A N 1
ATOM 1243 C CA . ALA A 1 173 ? 27.060 -2.644 -37.754 1.00 98.25 173 ALA A CA 1
ATOM 1244 C C . ALA A 1 173 ? 28.561 -2.481 -38.031 1.00 98.25 173 ALA A C 1
ATOM 1246 O O . ALA A 1 173 ? 29.380 -3.208 -37.473 1.00 98.25 173 ALA A O 1
ATOM 1247 N N . VAL A 1 174 ? 28.918 -1.491 -38.847 1.00 98.19 174 VAL A N 1
ATOM 1248 C CA . VAL A 1 174 ? 30.313 -1.082 -39.041 1.00 98.19 174 VAL A CA 1
ATOM 1249 C C . VAL A 1 174 ? 30.647 0.078 -38.113 1.00 98.19 174 VAL A C 1
ATOM 1251 O O . VAL A 1 174 ? 29.800 0.936 -37.852 1.00 98.19 174 VAL A O 1
ATOM 1254 N N . ASN A 1 175 ? 31.881 0.125 -37.623 1.00 98.12 175 ASN A N 1
ATOM 1255 C CA . ASN A 1 175 ? 32.351 1.237 -36.800 1.00 98.12 175 ASN A CA 1
ATOM 1256 C C . ASN A 1 175 ? 33.233 2.213 -37.601 1.00 98.12 175 ASN A C 1
ATOM 1258 O O . ASN A 1 175 ? 33.556 2.002 -38.773 1.00 98.12 175 ASN A O 1
ATOM 1262 N N . GLY A 1 176 ? 33.631 3.309 -36.950 1.00 96.69 176 GLY A N 1
ATOM 1263 C CA . GLY A 1 176 ? 34.442 4.350 -37.582 1.00 96.69 176 GLY A CA 1
ATOM 1264 C C . GLY A 1 176 ? 35.827 3.882 -38.043 1.00 96.69 176 GLY A C 1
ATOM 1265 O O . GLY A 1 176 ? 36.350 4.441 -39.002 1.00 96.69 176 GLY A O 1
ATOM 1266 N N . SER A 1 177 ? 36.407 2.852 -37.417 1.00 96.50 177 SER A N 1
ATOM 1267 C CA . SER A 1 177 ? 37.730 2.333 -37.786 1.00 96.50 177 SER A CA 1
ATOM 1268 C C . SER A 1 177 ? 37.707 1.686 -39.176 1.00 96.50 177 SER A C 1
ATOM 1270 O O . SER A 1 177 ? 38.585 1.938 -40.002 1.00 96.50 177 SER A O 1
ATOM 1272 N N . GLN A 1 178 ? 36.641 0.940 -39.473 1.00 98.06 178 GLN A N 1
ATOM 1273 C CA . GLN A 1 178 ? 36.452 0.269 -40.756 1.00 98.06 178 GLN A CA 1
ATOM 1274 C C . GLN A 1 178 ? 36.200 1.279 -41.878 1.00 98.06 178 GLN A C 1
ATOM 1276 O O . GLN A 1 178 ? 36.808 1.179 -42.943 1.00 98.06 178 GLN A O 1
ATOM 1281 N N . LEU A 1 179 ? 35.354 2.289 -41.628 1.00 96.69 179 LEU A N 1
ATOM 1282 C CA . LEU A 1 179 ? 35.114 3.363 -42.596 1.00 96.69 179 LEU A CA 1
ATOM 1283 C C . LEU A 1 179 ? 36.389 4.177 -42.856 1.00 96.69 179 LEU A C 1
ATOM 1285 O O . LEU A 1 179 ? 36.693 4.482 -44.005 1.00 96.69 179 LEU A O 1
ATOM 1289 N N . HIS A 1 180 ? 37.164 4.477 -41.810 1.00 95.50 180 HIS A N 1
ATOM 1290 C CA . HIS A 1 180 ? 38.448 5.154 -41.959 1.00 95.50 180 HIS A CA 1
ATOM 1291 C C . HIS A 1 180 ? 39.431 4.326 -42.796 1.00 95.50 180 HIS A C 1
ATOM 1293 O O . HIS A 1 180 ? 40.058 4.876 -43.693 1.00 95.50 180 HIS A O 1
ATOM 1299 N N . GLY A 1 181 ? 39.508 3.008 -42.578 1.00 95.94 181 GLY A N 1
ATOM 1300 C CA . GLY A 1 181 ? 40.340 2.113 -43.388 1.00 95.94 181 GLY A CA 1
ATOM 1301 C C . GLY A 1 181 ? 39.982 2.132 -44.879 1.00 95.94 181 GLY A C 1
ATOM 1302 O O . GLY A 1 181 ? 40.878 2.154 -45.723 1.00 95.94 181 GLY A O 1
ATOM 1303 N N . VAL A 1 182 ? 38.687 2.196 -45.216 1.00 96.69 182 VAL A N 1
ATOM 1304 C CA . VAL A 1 182 ? 38.231 2.391 -46.606 1.00 96.69 182 VAL A CA 1
ATOM 1305 C C . VAL A 1 182 ? 38.704 3.741 -47.148 1.00 96.69 182 VAL A C 1
ATOM 1307 O O . VAL A 1 182 ? 39.262 3.792 -48.243 1.00 96.69 182 VAL A O 1
ATOM 1310 N N . SER A 1 183 ? 38.528 4.824 -46.388 1.00 96.88 183 SER A N 1
ATOM 1311 C CA . SER A 1 183 ? 38.970 6.161 -46.802 1.00 96.88 183 SER A CA 1
ATOM 1312 C C . SER A 1 183 ? 40.484 6.235 -47.019 1.00 96.88 183 SER A C 1
ATOM 1314 O O . SER A 1 183 ? 40.923 6.823 -48.005 1.00 96.88 183 SER A O 1
ATOM 1316 N N . SER A 1 184 ? 41.285 5.599 -46.156 1.00 95.81 184 SER A N 1
ATOM 1317 C CA . SER A 1 184 ? 42.741 5.519 -46.320 1.00 95.81 184 SER A CA 1
ATOM 1318 C C . SER A 1 184 ? 43.123 4.799 -47.611 1.00 95.81 184 SER A C 1
ATOM 1320 O O . SER A 1 184 ? 43.943 5.305 -48.368 1.00 95.81 184 SER A O 1
ATOM 1322 N N . TYR A 1 185 ? 42.479 3.665 -47.911 1.00 96.62 185 TYR A N 1
ATOM 1323 C CA . TYR A 1 185 ? 42.729 2.935 -49.155 1.00 96.62 185 TYR A CA 1
ATOM 1324 C C . TYR A 1 185 ? 42.408 3.773 -50.402 1.00 96.62 185 TYR A C 1
ATOM 1326 O O . TYR A 1 185 ? 43.156 3.747 -51.378 1.00 96.62 185 TYR A O 1
ATOM 1334 N N . VAL A 1 186 ? 41.303 4.527 -50.378 1.00 95.88 186 VAL A N 1
ATOM 1335 C CA . VAL A 1 186 ? 40.916 5.419 -51.484 1.00 95.88 186 VAL A CA 1
ATOM 1336 C C . VAL A 1 186 ? 41.954 6.518 -51.693 1.00 95.88 186 VAL A C 1
ATOM 1338 O O . VAL A 1 186 ? 42.354 6.770 -52.826 1.00 95.88 186 VAL A O 1
ATOM 1341 N N . VAL A 1 187 ? 42.406 7.151 -50.614 1.00 95.12 187 VAL A N 1
ATOM 1342 C CA . VAL A 1 187 ? 43.431 8.196 -50.664 1.00 95.12 187 VAL A CA 1
ATOM 1343 C C . VAL A 1 187 ? 44.757 7.667 -51.220 1.00 95.12 187 VAL A C 1
ATOM 1345 O O . VAL A 1 187 ? 45.331 8.292 -52.110 1.00 95.12 187 VAL A O 1
ATOM 1348 N N . ASP A 1 188 ? 45.203 6.491 -50.772 1.00 94.56 188 ASP A N 1
ATOM 1349 C CA . ASP A 1 188 ? 46.425 5.856 -51.281 1.00 94.56 188 ASP A CA 1
ATOM 1350 C C . ASP A 1 188 ? 46.327 5.546 -52.782 1.00 94.56 188 ASP A C 1
ATOM 1352 O O . ASP A 1 188 ? 47.308 5.666 -53.517 1.00 94.56 188 ASP A O 1
ATOM 1356 N N . ALA A 1 189 ? 45.139 5.147 -53.248 1.00 94.50 189 ALA A N 1
ATOM 1357 C CA . ALA A 1 189 ? 44.888 4.861 -54.655 1.00 94.50 189 ALA A CA 1
ATOM 1358 C C . ALA A 1 189 ? 44.827 6.127 -55.526 1.00 94.50 189 ALA A C 1
ATOM 1360 O O . ALA A 1 189 ? 45.199 6.063 -56.698 1.00 94.50 189 ALA A O 1
ATOM 1361 N N . LEU A 1 190 ? 44.355 7.251 -54.977 1.00 93.25 190 LEU A N 1
ATOM 1362 C CA . LEU A 1 190 ? 44.337 8.541 -55.669 1.00 93.25 190 LEU A CA 1
ATOM 1363 C C . LEU A 1 190 ? 45.745 9.124 -55.804 1.00 93.25 190 LEU A C 1
ATOM 1365 O O . LEU A 1 190 ? 46.089 9.610 -56.874 1.00 93.25 190 LEU A O 1
ATOM 1369 N N . GLY A 1 191 ? 46.569 9.045 -54.756 1.00 91.12 191 GLY A N 1
ATOM 1370 C CA . GLY A 1 191 ? 47.887 9.673 -54.767 1.00 91.12 191 GLY A CA 1
ATOM 1371 C C . GLY A 1 191 ? 47.792 11.201 -54.693 1.00 91.12 191 GLY A C 1
ATOM 1372 O O . GLY A 1 191 ? 46.982 11.731 -53.937 1.00 91.12 191 GLY A O 1
ATOM 1373 N N . GLY A 1 192 ? 48.683 11.915 -55.388 1.00 92.62 192 GLY A N 1
ATOM 1374 C CA . GLY A 1 192 ? 48.637 13.383 -55.503 1.00 92.62 192 GLY A CA 1
ATOM 1375 C C . GLY A 1 192 ? 48.682 14.182 -54.192 1.00 92.62 192 GLY A C 1
ATOM 1376 O O . GLY A 1 192 ? 48.367 15.365 -54.192 1.00 92.62 192 GLY A O 1
ATOM 1377 N N . GLY A 1 193 ? 49.034 13.570 -53.057 1.00 93.69 193 GLY A N 1
ATOM 1378 C CA . GLY A 1 193 ? 48.960 14.225 -51.745 1.00 93.69 193 GLY A CA 1
ATOM 1379 C C . GLY A 1 193 ? 47.551 14.300 -51.144 1.00 93.69 193 GLY A C 1
ATOM 1380 O O . GLY A 1 193 ? 47.354 15.059 -50.198 1.00 93.69 193 GLY A O 1
ATOM 1381 N N . ALA A 1 194 ? 46.592 13.520 -51.656 1.00 96.50 194 ALA A N 1
ATOM 1382 C CA . ALA A 1 194 ? 45.298 13.339 -51.006 1.00 96.50 194 ALA A CA 1
ATOM 1383 C C . ALA A 1 194 ? 45.478 12.837 -49.559 1.00 96.50 194 ALA A C 1
ATOM 1385 O O . ALA A 1 194 ? 46.435 12.124 -49.247 1.00 96.50 194 ALA A O 1
ATOM 1386 N N . GLU A 1 195 ? 44.546 13.184 -48.670 1.00 96.06 195 GLU A N 1
ATOM 1387 C CA . GLU A 1 195 ? 44.580 12.763 -47.262 1.00 96.06 195 GLU A CA 1
ATOM 1388 C C . GLU A 1 195 ? 43.182 12.634 -46.650 1.00 96.06 195 GLU A C 1
ATOM 1390 O O . GLU A 1 195 ? 42.239 13.307 -47.066 1.00 96.06 195 GLU A O 1
ATOM 1395 N N . VAL A 1 196 ? 43.048 11.766 -45.640 1.00 96.56 196 VAL A N 1
ATOM 1396 C CA . VAL A 1 196 ? 41.845 11.693 -44.798 1.00 96.56 196 VAL A CA 1
ATOM 1397 C C . VAL A 1 196 ? 42.012 12.660 -43.628 1.00 96.56 196 VAL A C 1
ATOM 1399 O O . VAL A 1 196 ? 42.885 12.477 -42.781 1.00 96.56 196 VAL A O 1
ATOM 1402 N N . ASN A 1 197 ? 41.149 13.668 -43.561 1.00 94.06 197 ASN A N 1
ATOM 1403 C CA . ASN A 1 197 ? 41.156 14.693 -42.525 1.00 94.06 197 ASN A CA 1
ATOM 1404 C C . ASN A 1 197 ? 40.616 14.165 -41.188 1.00 94.06 197 ASN A C 1
ATOM 1406 O O . ASN A 1 197 ? 39.893 13.168 -41.118 1.00 94.06 197 ASN A O 1
ATOM 1410 N N . ALA A 1 198 ? 40.919 14.882 -40.102 1.00 91.94 198 ALA A N 1
ATOM 1411 C CA . ALA A 1 198 ? 40.484 14.519 -38.749 1.00 91.94 198 ALA A CA 1
ATOM 1412 C C . ALA A 1 198 ? 38.952 14.509 -38.566 1.00 91.94 198 ALA A C 1
ATOM 1414 O O . ALA A 1 198 ? 38.446 13.831 -37.675 1.00 91.94 198 ALA A O 1
ATOM 1415 N N . ASP A 1 199 ? 38.217 15.250 -39.396 1.00 91.81 199 ASP A N 1
ATOM 1416 C CA . ASP A 1 199 ? 36.750 15.266 -39.423 1.00 91.81 199 ASP A CA 1
ATOM 1417 C C . ASP A 1 199 ? 36.145 14.174 -40.327 1.00 91.81 199 ASP A C 1
ATOM 1419 O O . ASP A 1 199 ? 34.925 14.089 -40.466 1.00 91.81 199 ASP A O 1
ATOM 1423 N N . GLY A 1 200 ? 36.988 13.329 -40.929 1.00 91.12 200 GLY A N 1
ATOM 1424 C CA . GLY A 1 200 ? 36.599 12.250 -41.832 1.00 91.12 200 GLY A CA 1
ATOM 1425 C C . GLY A 1 200 ? 36.395 12.671 -43.289 1.00 91.12 200 GLY A C 1
ATOM 1426 O O . GLY A 1 200 ? 36.094 11.810 -44.115 1.00 91.12 200 GLY A O 1
ATOM 1427 N N . THR A 1 201 ? 36.558 13.954 -43.632 1.00 94.75 201 THR A N 1
ATOM 1428 C CA . THR A 1 201 ? 36.547 14.406 -45.034 1.00 94.75 201 THR A CA 1
ATOM 1429 C C . THR A 1 201 ? 37.841 14.014 -45.755 1.00 94.75 201 THR A C 1
ATOM 1431 O O . THR A 1 201 ? 38.839 13.691 -45.115 1.00 94.75 201 THR A O 1
ATOM 1434 N N . ILE A 1 202 ? 37.836 14.020 -47.092 1.00 95.75 202 ILE A N 1
ATOM 1435 C CA . ILE A 1 202 ? 39.034 13.763 -47.904 1.00 95.75 202 ILE A CA 1
ATOM 1436 C C . ILE A 1 202 ? 39.496 15.074 -48.541 1.00 95.75 202 ILE A C 1
ATOM 1438 O O . ILE A 1 202 ? 38.707 15.755 -49.199 1.00 95.75 202 ILE A O 1
ATOM 1442 N N . THR A 1 203 ? 40.774 15.403 -48.367 1.00 95.44 203 THR A N 1
ATOM 1443 C CA . THR A 1 203 ? 41.461 16.430 -49.156 1.00 95.44 203 THR A CA 1
ATOM 1444 C C . THR A 1 203 ? 41.768 15.857 -50.537 1.00 95.44 203 THR A C 1
ATOM 1446 O O . THR A 1 203 ? 42.306 14.754 -50.644 1.00 95.44 203 THR A O 1
ATOM 1449 N N . ALA A 1 204 ? 41.392 16.586 -51.588 1.00 95.62 204 ALA A N 1
ATOM 1450 C CA . ALA A 1 204 ? 41.581 16.158 -52.971 1.00 95.62 204 ALA A CA 1
ATOM 1451 C C . ALA A 1 204 ? 43.075 15.995 -53.327 1.00 95.62 204 ALA A C 1
ATOM 1453 O O . ALA A 1 204 ? 43.909 16.703 -52.754 1.00 95.62 204 ALA A O 1
ATOM 1454 N N . PRO A 1 205 ? 43.424 15.088 -54.261 1.00 95.75 205 PRO A N 1
ATOM 1455 C CA . PRO A 1 205 ? 44.780 15.020 -54.793 1.00 95.75 205 PRO A CA 1
ATOM 1456 C C . PRO A 1 205 ? 45.118 16.302 -55.562 1.00 95.75 205 PRO A C 1
ATOM 1458 O O . PRO A 1 205 ? 44.237 17.032 -56.001 1.00 95.75 205 PRO A O 1
ATOM 1461 N N . THR A 1 206 ? 46.400 16.567 -55.760 1.00 94.81 206 THR A N 1
ATOM 1462 C CA . THR A 1 206 ? 46.898 17.488 -56.780 1.00 94.81 206 THR A CA 1
ATOM 1463 C C . THR A 1 206 ? 47.672 16.680 -57.809 1.00 94.81 206 THR A C 1
ATOM 1465 O O . THR A 1 206 ? 48.754 16.165 -57.525 1.00 94.81 206 THR A O 1
ATOM 1468 N N . GLU A 1 207 ? 47.112 16.580 -59.010 1.00 91.94 207 GLU A N 1
ATOM 1469 C CA . GLU A 1 207 ? 47.727 15.917 -60.153 1.00 91.94 207 GLU A CA 1
ATOM 1470 C C . GLU A 1 207 ? 48.270 16.974 -61.115 1.00 91.94 207 GLU A C 1
ATOM 1472 O O . GLU A 1 207 ? 47.515 17.790 -61.639 1.00 91.94 207 GLU A O 1
ATOM 1477 N N . THR A 1 208 ? 49.582 16.963 -61.360 1.00 89.56 208 THR A N 1
ATOM 1478 C CA . THR A 1 208 ? 50.218 17.931 -62.263 1.00 89.56 208 THR A CA 1
ATOM 1479 C C . THR A 1 208 ? 50.518 17.290 -63.618 1.00 89.56 208 THR A C 1
ATOM 1481 O O . THR A 1 208 ? 51.471 16.514 -63.750 1.00 89.56 208 THR A O 1
ATOM 1484 N N . ILE A 1 209 ? 49.765 17.664 -64.657 1.00 87.62 209 ILE A N 1
ATOM 1485 C CA . ILE A 1 209 ? 50.021 17.275 -66.055 1.00 87.62 209 ILE A CA 1
ATOM 1486 C C . ILE A 1 209 ? 50.257 18.540 -66.884 1.00 87.62 209 ILE A C 1
ATOM 1488 O O . ILE A 1 209 ? 49.519 19.513 -66.813 1.00 87.62 209 ILE A O 1
ATOM 1492 N N . SER A 1 210 ? 51.350 18.578 -67.654 1.00 87.75 210 SER A N 1
ATOM 1493 C CA . SER A 1 210 ? 51.695 19.722 -68.523 1.00 87.75 210 SER A CA 1
ATOM 1494 C C . SER A 1 210 ? 51.773 21.101 -67.823 1.00 87.75 210 SER A C 1
ATOM 1496 O O . SER A 1 210 ? 51.685 22.134 -68.489 1.00 87.75 210 SER A O 1
ATOM 1498 N N . ASN A 1 211 ? 52.047 21.135 -66.511 1.00 86.75 211 ASN A N 1
ATOM 1499 C CA . ASN A 1 211 ? 52.030 22.321 -65.628 1.00 86.75 211 ASN A CA 1
ATOM 1500 C C . ASN A 1 211 ? 50.634 22.903 -65.325 1.00 86.75 211 ASN A C 1
ATOM 1502 O O . ASN A 1 211 ? 50.546 24.053 -64.890 1.00 86.75 211 ASN A O 1
ATOM 1506 N N . ALA A 1 212 ? 49.566 22.144 -65.567 1.00 89.44 212 ALA A N 1
ATOM 1507 C CA . ALA A 1 212 ? 48.259 22.386 -64.972 1.00 89.44 212 ALA A CA 1
ATOM 1508 C C . ALA A 1 212 ? 48.108 21.479 -63.747 1.00 89.44 212 ALA A C 1
ATOM 1510 O O . ALA A 1 212 ? 48.526 20.322 -63.796 1.00 89.44 212 ALA A O 1
ATOM 1511 N N . ASP A 1 213 ? 47.567 22.036 -62.668 1.00 92.19 213 ASP A N 1
ATOM 1512 C CA . ASP A 1 213 ? 47.237 21.304 -61.450 1.00 92.19 213 ASP A CA 1
ATOM 1513 C C . ASP A 1 213 ? 45.731 21.061 -61.441 1.00 92.19 213 ASP A C 1
ATOM 1515 O O . ASP A 1 213 ? 44.953 22.019 -61.432 1.00 92.19 213 ASP A O 1
ATOM 1519 N N . ASP A 1 214 ? 45.345 19.791 -61.415 1.00 91.69 214 ASP A N 1
ATOM 1520 C CA . ASP A 1 214 ? 43.956 19.357 -61.357 1.00 91.69 214 ASP A CA 1
ATOM 1521 C C . ASP A 1 214 ? 43.704 18.562 -60.072 1.00 91.69 214 ASP A C 1
ATOM 1523 O O . ASP A 1 214 ? 44.578 17.855 -59.563 1.00 91.69 214 ASP A O 1
ATOM 1527 N N . ASP A 1 215 ? 42.493 18.684 -59.530 1.00 93.06 215 ASP A N 1
ATOM 1528 C CA . ASP A 1 215 ? 42.110 18.076 -58.250 1.00 93.06 215 ASP A CA 1
ATOM 1529 C C . ASP A 1 215 ? 41.476 16.682 -58.394 1.00 93.06 215 ASP A C 1
ATOM 1531 O O . ASP A 1 215 ? 41.002 16.072 -57.431 1.00 93.06 215 ASP A O 1
ATOM 1535 N N . ASN A 1 216 ? 41.459 16.164 -59.621 1.00 90.38 216 ASN A N 1
ATOM 1536 C CA . ASN A 1 216 ? 40.964 14.842 -59.937 1.00 90.38 216 ASN A CA 1
ATOM 1537 C C . ASN A 1 216 ? 41.635 14.276 -61.195 1.00 90.38 216 ASN A C 1
ATOM 1539 O O . ASN A 1 216 ? 42.028 14.989 -62.115 1.00 90.38 216 ASN A O 1
ATOM 1543 N N . VAL A 1 217 ? 41.706 12.945 -61.248 1.00 89.19 217 VAL A N 1
ATOM 1544 C CA . VAL A 1 217 ? 42.380 12.203 -62.326 1.00 89.19 217 VAL A CA 1
ATOM 1545 C C . VAL A 1 217 ? 41.718 12.419 -63.691 1.00 89.19 217 VAL A C 1
ATOM 1547 O O . VAL A 1 217 ? 42.387 12.357 -64.719 1.00 89.19 217 VAL A O 1
ATOM 1550 N N . GLY A 1 218 ? 40.400 12.637 -63.719 1.00 90.00 218 GLY A N 1
ATOM 1551 C CA . GLY A 1 218 ? 39.656 12.824 -64.962 1.00 90.00 218 GLY A CA 1
ATOM 1552 C C . GLY A 1 218 ? 40.057 14.111 -65.672 1.00 90.00 218 GLY A C 1
ATOM 1553 O O . GLY A 1 218 ? 40.350 14.079 -66.866 1.00 90.00 218 GLY A O 1
ATOM 1554 N N . ASP A 1 219 ? 40.101 15.213 -64.932 1.00 90.69 219 ASP A N 1
ATOM 1555 C CA . ASP A 1 219 ? 40.503 16.517 -65.450 1.00 90.69 219 ASP A CA 1
ATOM 1556 C C . ASP A 1 219 ? 41.989 16.523 -65.806 1.00 90.69 219 ASP A C 1
ATOM 1558 O O . ASP A 1 219 ? 42.324 16.873 -66.937 1.00 90.69 219 ASP A O 1
ATOM 1562 N N . ALA A 1 220 ? 42.842 15.965 -64.939 1.00 89.62 220 ALA A N 1
ATOM 1563 C CA . ALA A 1 220 ? 44.272 15.822 -65.207 1.00 89.62 220 ALA A CA 1
ATOM 1564 C C . ALA A 1 220 ? 44.552 15.078 -66.527 1.00 89.62 220 ALA A C 1
ATOM 1566 O O . ALA A 1 220 ? 45.420 15.465 -67.305 1.00 89.62 220 ALA A O 1
ATOM 1567 N N . LEU A 1 221 ? 43.806 14.004 -66.818 1.00 89.25 221 LEU A N 1
ATOM 1568 C CA . LEU A 1 221 ? 43.990 13.219 -68.044 1.00 89.25 221 LEU A CA 1
ATOM 1569 C C . LEU A 1 221 ? 43.446 13.919 -69.304 1.00 89.25 221 LEU A C 1
ATOM 1571 O O . LEU A 1 221 ? 43.798 13.532 -70.421 1.00 89.25 221 LEU A O 1
ATOM 1575 N N . ASN A 1 222 ? 42.582 14.921 -69.132 1.00 85.62 222 ASN A N 1
ATOM 1576 C CA . ASN A 1 222 ? 42.029 15.736 -70.211 1.00 85.62 222 ASN A CA 1
ATOM 1577 C C . ASN A 1 222 ? 42.812 17.046 -70.449 1.00 85.62 222 ASN A C 1
ATOM 1579 O O . ASN A 1 222 ? 42.480 17.754 -71.408 1.00 85.62 222 ASN A O 1
ATOM 1583 N N . ALA A 1 223 ? 43.804 17.361 -69.606 1.00 78.69 223 ALA A N 1
ATOM 1584 C CA . ALA A 1 223 ? 44.676 18.538 -69.686 1.00 78.69 223 ALA A CA 1
ATOM 1585 C C . ALA A 1 223 ? 45.845 18.363 -70.678 1.00 78.69 223 ALA A C 1
ATOM 1587 O O . ALA A 1 223 ? 46.140 19.339 -71.412 1.00 78.69 223 ALA A O 1
#

Secondary structure (DSSP, 8-state):
-HHHHHHHHHHHHHHHHHHHHHHHHHHHHHHHHHHS-EEETTTTEEE--BTTBS------PPPPP-STT--PPP-HHHHHHHHHHHHHHH-TT-EE-TTSPEEPP-EEETTEEESSHHHHHHHHHHHHHHHHHTS--EETTTTEE--EETTTTEE------PPPP-STT--PPP-HHHHHHHHHHHHHHH-TT-EE-TTS-EEPP-EEETTEEESSHHHHHH-

Sequence (223 aa):
MATNTTNIATNTSNIATNTTNISNLTETVTNLGEDALKWDKDNGVFTAAHGNNTASKITNILDGTVTATSSDAINGSQLYDLSSNIATYFGGNASVNTDGVFTGPTYKIGETNYYNVGDALAAINSSFSTSLGDALLWDATAGKFSAKHGTNGDASVITDVADGEISDSSSDAVNGSQLHGVSSYVVDALGGGAEVNADGTITAPTETISNADDDNVGDALNA

Foldseek 3Di:
DVVVVVVVVVVVVVVVVVVVVVVVVVVVVVVCVQPDQDQPPVVRDGAQDHDPRRHDDDDPFDAFDDDPPGPGDHDDVVLLVVLQVVQVVQPQPFHQDPVRDTQFHWDDDPNDTDRDDVVVVVSVVVVVVVVVQPDQDQDPVVRGTACQHDPVRDHDDDPPQDAFDDDPPTPGDHDPVVLVVVVVVVQVVFDQPWDQDPVRDIQFHFDADPNDTDRGPVVNVVD